Protein AF-A0A3E1E0H9-F1 (afdb_monomer)

Nearest PDB structures (foldseek):
  6a1d-assembly1_A  TM=3.343E-01  e=8.887E+00  Santalum album
  1ks8-assembly1_A  TM=2.317E-01  e=5.411E+00  Nasutitermes takasagoensis
  9c1e-assembly1_B  TM=1.937E-01  e=5.661E+00  Neogale vison

Structure (mmCIF, N/CA/C/O backbone):
data_AF-A0A3E1E0H9-F1
#
_entry.id   AF-A0A3E1E0H9-F1
#
loop_
_atom_site.group_PDB
_atom_site.id
_atom_site.type_symbol
_atom_site.label_atom_id
_atom_site.label_alt_id
_atom_site.label_comp_id
_atom_site.label_asym_id
_atom_site.label_entity_id
_atom_site.label_seq_id
_atom_site.pdbx_PDB_ins_code
_atom_site.Cartn_x
_atom_site.Cartn_y
_atom_site.Cartn_z
_atom_site.occupancy
_atom_site.B_iso_or_equiv
_atom_site.auth_seq_id
_atom_site.auth_comp_id
_atom_site.auth_asym_id
_atom_site.auth_atom_id
_atom_site.pdbx_PDB_model_num
ATOM 1 N N . MET A 1 1 ? 57.295 16.432 4.629 1.00 36.16 1 MET A N 1
ATOM 2 C CA . MET A 1 1 ? 55.915 16.163 5.081 1.00 36.16 1 MET A CA 1
ATOM 3 C C . MET A 1 1 ? 55.070 15.992 3.825 1.00 36.16 1 MET A C 1
ATOM 5 O O . MET A 1 1 ? 54.667 16.978 3.228 1.00 36.16 1 MET A O 1
ATOM 9 N N . VAL A 1 2 ? 54.986 14.758 3.324 1.00 26.17 2 VAL A N 1
ATOM 10 C CA . VAL A 1 2 ? 54.358 14.412 2.038 1.00 26.17 2 VAL A CA 1
ATOM 11 C C . VAL A 1 2 ? 52.981 13.837 2.344 1.00 26.17 2 VAL A C 1
ATOM 13 O O . VAL A 1 2 ? 52.871 12.867 3.089 1.00 26.17 2 VAL A O 1
ATOM 16 N N . LEU A 1 3 ? 51.945 14.485 1.817 1.00 25.92 3 LEU A N 1
ATOM 17 C CA . LEU A 1 3 ? 50.552 14.079 1.941 1.00 25.92 3 LEU A CA 1
ATOM 18 C C . LEU A 1 3 ? 50.299 12.925 0.958 1.00 25.92 3 LEU A C 1
ATOM 20 O O . LEU A 1 3 ? 50.320 13.125 -0.254 1.00 25.92 3 LEU A O 1
ATOM 24 N N . VAL A 1 4 ? 50.113 11.712 1.476 1.00 28.28 4 VAL A N 1
ATOM 25 C CA . VAL A 1 4 ? 49.757 10.534 0.676 1.00 28.28 4 VAL A CA 1
ATOM 26 C C . VAL A 1 4 ? 48.249 10.561 0.433 1.00 28.28 4 VAL A C 1
ATOM 28 O O . VAL A 1 4 ? 47.461 10.342 1.350 1.00 28.28 4 VAL A O 1
ATOM 31 N N . LEU A 1 5 ? 47.852 10.840 -0.811 1.00 30.28 5 LEU A N 1
ATOM 32 C CA . LEU A 1 5 ? 46.510 10.559 -1.318 1.00 30.28 5 LEU A CA 1
ATOM 33 C C . LEU A 1 5 ? 46.328 9.033 -1.366 1.00 30.28 5 LEU A C 1
ATOM 35 O O . LEU A 1 5 ? 46.915 8.366 -2.217 1.00 30.28 5 LEU A O 1
ATOM 39 N N . MET A 1 6 ? 45.504 8.474 -0.480 1.00 27.81 6 MET A N 1
ATOM 40 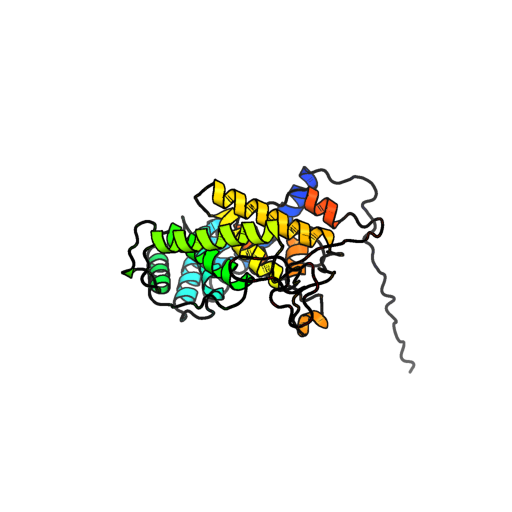C CA . MET A 1 6 ? 44.937 7.145 -0.702 1.00 27.81 6 MET A CA 1
ATOM 41 C C . MET A 1 6 ? 43.772 7.277 -1.684 1.00 27.81 6 MET A C 1
ATOM 43 O O . MET A 1 6 ? 42.652 7.608 -1.307 1.00 27.81 6 MET A O 1
ATOM 47 N N . LEU A 1 7 ? 44.063 7.032 -2.960 1.00 28.41 7 LEU A N 1
ATOM 48 C CA . LEU A 1 7 ? 43.061 6.666 -3.954 1.00 28.41 7 LEU A CA 1
ATOM 49 C C . LEU A 1 7 ? 42.486 5.305 -3.545 1.00 28.41 7 LEU A C 1
ATOM 51 O O . LEU A 1 7 ? 43.138 4.277 -3.725 1.00 28.41 7 LEU A O 1
ATOM 55 N N . SER A 1 8 ? 41.283 5.291 -2.973 1.00 28.58 8 SER A N 1
ATOM 56 C CA . SER A 1 8 ? 40.492 4.070 -2.876 1.00 28.58 8 SER A CA 1
ATOM 57 C C . SER A 1 8 ? 40.047 3.700 -4.288 1.00 28.58 8 SER A C 1
ATOM 59 O O . SER A 1 8 ? 39.151 4.305 -4.874 1.00 28.58 8 SER A O 1
ATOM 61 N N . THR A 1 9 ? 40.719 2.717 -4.875 1.00 30.81 9 THR A N 1
ATOM 62 C CA . THR A 1 9 ? 40.227 2.019 -6.056 1.00 30.81 9 THR A CA 1
ATOM 63 C C . THR A 1 9 ? 38.889 1.388 -5.690 1.00 30.81 9 THR A C 1
ATOM 65 O O . THR A 1 9 ? 38.822 0.400 -4.962 1.00 30.81 9 THR A O 1
ATOM 68 N N . GLY A 1 10 ? 37.806 2.014 -6.149 1.00 29.48 10 GLY A N 1
ATOM 69 C CA . GLY A 1 10 ? 36.462 1.464 -6.087 1.00 29.48 10 GLY A CA 1
ATOM 70 C C . GLY A 1 10 ? 36.421 0.169 -6.884 1.00 29.48 10 GLY A C 1
ATOM 71 O O . GLY A 1 10 ? 36.217 0.179 -8.095 1.00 29.48 10 GLY A O 1
ATOM 72 N N . ALA A 1 11 ? 36.653 -0.946 -6.202 1.00 28.75 11 ALA A N 1
ATOM 73 C CA . ALA A 1 11 ? 36.284 -2.251 -6.699 1.00 28.75 11 ALA A CA 1
ATOM 74 C C . ALA A 1 11 ? 34.755 -2.258 -6.830 1.00 28.75 11 ALA A C 1
ATOM 76 O O . ALA A 1 11 ? 34.040 -2.255 -5.826 1.00 28.75 11 ALA A O 1
ATOM 77 N N . LEU A 1 12 ? 34.257 -2.247 -8.071 1.00 32.78 12 LEU A N 1
ATOM 78 C CA . LEU A 1 12 ? 32.955 -2.824 -8.380 1.00 32.78 12 LEU A CA 1
ATOM 79 C C . LEU A 1 12 ? 33.012 -4.281 -7.914 1.00 32.78 12 LEU A C 1
ATOM 81 O O . LEU A 1 12 ? 33.460 -5.163 -8.644 1.00 32.78 12 LEU A O 1
ATOM 85 N N . PHE A 1 13 ? 32.588 -4.535 -6.682 1.00 32.12 13 PHE A N 1
ATOM 86 C CA . PHE A 1 13 ? 32.247 -5.878 -6.258 1.00 32.12 13 PHE A CA 1
ATOM 87 C C . PHE A 1 13 ? 30.941 -6.249 -6.957 1.00 32.12 13 PHE A C 1
ATOM 89 O O . PHE A 1 13 ? 29.854 -6.144 -6.393 1.00 32.12 13 PHE A O 1
ATOM 96 N N . ALA A 1 14 ? 31.056 -6.727 -8.196 1.00 31.91 14 ALA A N 1
ATOM 97 C CA . ALA A 1 14 ? 30.195 -7.817 -8.607 1.00 31.91 14 ALA A CA 1
ATOM 98 C C . ALA A 1 14 ? 30.336 -8.885 -7.514 1.00 31.91 14 ALA A C 1
ATOM 100 O O . ALA A 1 14 ? 31.441 -9.370 -7.265 1.00 31.91 14 ALA A O 1
ATOM 101 N N . ARG A 1 15 ? 29.253 -9.182 -6.789 1.00 36.44 15 ARG A N 1
ATOM 102 C CA . ARG A 1 15 ? 29.223 -10.335 -5.887 1.00 36.44 15 ARG A CA 1
ATOM 103 C C . ARG A 1 15 ? 29.511 -11.575 -6.732 1.00 36.44 15 ARG A C 1
ATOM 105 O O . ARG A 1 15 ? 28.636 -12.073 -7.437 1.00 36.44 15 ARG A O 1
ATOM 112 N N . GLU A 1 16 ? 30.752 -12.043 -6.698 1.00 36.56 16 GLU A N 1
ATOM 113 C CA . GLU A 1 16 ? 31.125 -13.341 -7.237 1.00 36.56 16 GLU A CA 1
ATOM 114 C C . GLU A 1 16 ? 30.479 -14.424 -6.373 1.00 36.56 16 GLU A C 1
ATOM 116 O O . GLU A 1 16 ? 30.786 -14.545 -5.188 1.00 36.56 16 GLU A O 1
ATOM 121 N N . GLY A 1 17 ? 29.588 -15.215 -6.976 1.00 38.19 17 GLY A N 1
ATOM 122 C CA . GLY A 1 17 ? 29.170 -16.494 -6.405 1.00 38.19 17 GLY A CA 1
ATOM 123 C C . GLY A 1 17 ? 27.693 -16.850 -6.528 1.00 38.19 17 GLY A C 1
ATOM 124 O O . GLY A 1 17 ? 27.074 -17.129 -5.516 1.00 38.19 17 GLY A O 1
ATOM 125 N N . GLU A 1 18 ? 27.138 -16.908 -7.741 1.00 38.50 18 GLU A N 1
ATOM 126 C CA . GLU A 1 18 ? 26.071 -17.873 -8.078 1.00 38.50 18 GLU A CA 1
ATOM 127 C C . GLU A 1 18 ? 26.030 -18.063 -9.611 1.00 38.50 18 GLU A C 1
ATOM 129 O O . GLU A 1 18 ? 25.079 -17.719 -10.307 1.00 38.50 18 GLU A O 1
ATOM 134 N N . LYS A 1 19 ? 27.121 -18.595 -10.184 1.00 38.16 19 LYS A N 1
ATOM 135 C CA . LYS A 1 19 ? 27.058 -19.185 -11.529 1.00 38.16 19 LYS A CA 1
ATOM 136 C C . LYS A 1 19 ? 26.339 -20.533 -11.420 1.00 38.16 19 LYS A C 1
ATOM 138 O O . LYS A 1 19 ? 26.913 -21.481 -10.897 1.00 38.16 19 LYS A O 1
ATOM 143 N N . GLY A 1 20 ? 25.137 -20.632 -11.987 1.00 44.50 20 GLY A N 1
ATOM 144 C CA . GLY A 1 20 ? 24.715 -21.874 -12.646 1.00 44.50 20 GLY A CA 1
ATOM 145 C C . GLY A 1 20 ? 23.688 -22.779 -11.962 1.00 44.50 20 GLY A C 1
ATOM 146 O O . GLY A 1 20 ? 23.564 -23.921 -12.391 1.00 44.50 20 GLY A O 1
ATOM 147 N N . VAL A 1 21 ? 22.903 -22.303 -10.994 1.00 46.91 21 VAL A N 1
ATOM 148 C CA . VAL A 1 21 ? 21.601 -22.928 -10.697 1.00 46.91 21 VAL A CA 1
ATOM 149 C C . VAL A 1 21 ? 20.551 -21.833 -10.775 1.00 46.91 21 VAL A C 1
ATOM 151 O O . VAL A 1 21 ? 20.524 -20.935 -9.938 1.00 46.91 21 VAL A O 1
ATOM 154 N N . ALA A 1 22 ? 19.720 -21.865 -11.819 1.00 77.81 22 ALA A N 1
ATOM 155 C CA . ALA A 1 22 ? 18.526 -21.032 -11.851 1.00 77.81 22 ALA A CA 1
ATOM 156 C C . ALA A 1 22 ? 17.710 -21.365 -10.597 1.00 77.81 22 ALA A C 1
ATOM 158 O O . ALA A 1 22 ? 17.362 -22.527 -10.386 1.00 77.81 22 ALA A O 1
ATOM 159 N N . LEU A 1 23 ? 17.473 -20.369 -9.742 1.00 86.00 23 LEU A N 1
ATOM 160 C CA . LEU A 1 23 ? 16.751 -20.568 -8.489 1.00 86.00 23 LEU A CA 1
ATOM 161 C C . LEU A 1 23 ? 15.410 -21.251 -8.766 1.00 86.00 23 LEU A C 1
ATOM 163 O O . LEU A 1 23 ? 14.681 -20.876 -9.698 1.00 86.00 23 LEU A O 1
ATOM 167 N N . SER A 1 24 ? 15.086 -22.248 -7.944 1.00 94.81 24 SER A N 1
ATOM 168 C CA . SER A 1 24 ? 13.762 -22.855 -7.982 1.00 94.81 24 SER A CA 1
ATOM 169 C C . SER A 1 24 ? 12.700 -21.818 -7.598 1.00 94.81 24 SER A C 1
ATOM 171 O O . SER A 1 24 ? 12.993 -20.832 -6.916 1.00 94.81 24 SER A O 1
ATOM 173 N N . ASP A 1 25 ? 11.447 -22.041 -8.003 1.00 96.25 25 ASP A N 1
ATOM 174 C CA . ASP A 1 25 ? 10.319 -21.205 -7.560 1.00 96.25 25 ASP A CA 1
ATOM 175 C C . ASP A 1 25 ? 10.242 -21.123 -6.030 1.00 96.25 25 ASP A C 1
ATOM 177 O O . ASP A 1 25 ? 9.983 -20.056 -5.473 1.00 96.25 25 ASP A O 1
ATOM 181 N N . ALA A 1 26 ? 10.542 -22.233 -5.349 1.00 96.19 26 ALA A N 1
ATOM 182 C CA . ALA A 1 26 ? 10.570 -22.303 -3.896 1.00 96.19 26 ALA A CA 1
ATOM 183 C C . ALA A 1 26 ? 11.699 -21.455 -3.286 1.00 96.19 26 ALA A C 1
ATOM 185 O O . ALA A 1 26 ? 11.482 -20.801 -2.267 1.00 96.19 26 ALA A O 1
ATOM 186 N N . ASP A 1 27 ? 12.888 -21.424 -3.899 1.00 96.31 27 ASP A N 1
ATOM 187 C CA . ASP A 1 27 ? 14.001 -20.599 -3.415 1.00 96.31 27 ASP A CA 1
ATOM 188 C C . ASP A 1 27 ? 13.723 -19.102 -3.593 1.00 96.31 27 ASP A C 1
ATOM 190 O O . ASP A 1 27 ? 14.024 -18.319 -2.691 1.00 96.31 27 ASP A O 1
ATOM 194 N N . ILE A 1 28 ? 13.122 -18.705 -4.721 1.00 96.31 28 ILE A N 1
ATOM 195 C CA . ILE A 1 28 ? 12.694 -17.319 -4.974 1.00 96.31 28 ILE A CA 1
ATOM 196 C C . ILE A 1 28 ? 11.648 -16.894 -3.939 1.00 96.31 28 ILE A C 1
ATOM 198 O O . ILE A 1 28 ? 11.821 -15.882 -3.255 1.00 96.31 28 ILE A O 1
ATOM 202 N N . ALA A 1 29 ? 10.608 -17.712 -3.752 1.00 96.38 29 ALA A N 1
ATOM 203 C CA . ALA A 1 29 ? 9.565 -17.447 -2.767 1.00 96.38 29 ALA A CA 1
ATOM 204 C C . ALA A 1 29 ? 10.131 -17.356 -1.339 1.00 96.38 29 ALA A C 1
ATOM 206 O O . ALA A 1 29 ? 9.783 -16.437 -0.598 1.00 96.38 29 ALA A O 1
ATOM 207 N N . ARG A 1 30 ? 11.059 -18.251 -0.962 1.00 97.50 30 ARG A N 1
ATOM 208 C CA . ARG A 1 30 ? 11.725 -18.213 0.350 1.00 97.50 30 ARG A CA 1
ATOM 209 C C . ARG A 1 30 ? 12.499 -16.911 0.556 1.00 97.50 30 ARG A C 1
ATOM 211 O O . ARG A 1 30 ? 12.348 -16.284 1.599 1.00 97.50 30 ARG A O 1
ATOM 218 N N . ARG A 1 31 ? 13.295 -16.480 -0.429 1.00 97.00 31 ARG A N 1
ATOM 219 C CA . ARG A 1 31 ? 14.082 -15.234 -0.348 1.00 97.00 31 ARG A CA 1
ATOM 220 C C . ARG A 1 31 ? 13.184 -14.000 -0.190 1.00 97.00 31 ARG A C 1
ATOM 222 O O . ARG A 1 31 ? 13.527 -13.095 0.570 1.00 97.00 31 ARG A O 1
ATOM 229 N N . PHE A 1 32 ? 12.047 -13.950 -0.889 1.00 98.25 32 PHE A N 1
ATOM 230 C CA . PHE A 1 32 ? 11.046 -12.896 -0.687 1.00 98.25 32 PHE A CA 1
ATOM 231 C C . PHE A 1 32 ? 10.470 -12.935 0.733 1.00 98.25 32 PHE A C 1
ATOM 233 O O . PHE A 1 32 ? 10.449 -11.911 1.418 1.00 98.25 32 PHE A O 1
ATOM 240 N N . GLU A 1 33 ? 10.062 -14.114 1.201 1.00 98.31 33 GLU A N 1
ATOM 241 C CA . GLU A 1 33 ? 9.459 -14.272 2.523 1.00 98.31 33 GLU A CA 1
ATOM 242 C C . GLU A 1 33 ? 10.431 -13.895 3.653 1.00 98.31 33 GLU A C 1
ATOM 244 O O . GLU A 1 33 ? 10.035 -13.232 4.607 1.00 98.31 33 GLU A O 1
ATOM 249 N N . GLU A 1 34 ? 11.722 -14.209 3.527 1.00 98.38 34 GLU A N 1
ATOM 250 C CA . GLU A 1 34 ? 12.763 -13.766 4.468 1.00 98.38 34 GLU A CA 1
ATOM 251 C C . GLU A 1 34 ? 12.823 -12.232 4.580 1.00 98.38 34 GLU A C 1
ATOM 253 O O . GLU A 1 34 ? 12.869 -11.680 5.686 1.00 98.38 34 GLU A O 1
ATOM 258 N N . ARG A 1 35 ? 12.766 -11.518 3.447 1.00 98.38 35 ARG A N 1
ATOM 259 C CA . ARG A 1 35 ? 12.738 -10.045 3.427 1.00 98.38 35 ARG A CA 1
ATOM 260 C C . ARG A 1 35 ? 11.443 -9.503 4.017 1.00 98.38 35 ARG A C 1
ATOM 262 O O . ARG A 1 35 ? 11.488 -8.598 4.850 1.00 98.38 35 ARG A O 1
ATOM 269 N N . ARG A 1 36 ? 10.301 -10.088 3.650 1.00 98.38 36 ARG A N 1
ATOM 270 C CA . ARG A 1 36 ? 8.990 -9.745 4.210 1.00 98.38 36 ARG A CA 1
ATOM 271 C C . ARG A 1 36 ? 8.971 -9.906 5.733 1.00 98.38 36 ARG A C 1
ATOM 273 O O . ARG A 1 36 ? 8.554 -8.989 6.438 1.00 98.38 36 ARG A O 1
ATOM 280 N N . GLN A 1 37 ? 9.475 -11.021 6.259 1.00 98.12 37 GLN A N 1
ATOM 281 C CA . GLN A 1 37 ? 9.573 -11.242 7.703 1.00 98.12 37 GLN A CA 1
ATOM 282 C C . GLN A 1 37 ? 10.518 -10.243 8.373 1.00 98.12 37 GLN A C 1
ATOM 284 O O . GLN A 1 37 ? 10.187 -9.718 9.436 1.00 98.12 37 GLN A O 1
ATOM 289 N N . SER A 1 38 ? 11.647 -9.906 7.740 1.00 98.12 38 SER A N 1
ATOM 290 C CA . SER A 1 38 ? 12.553 -8.862 8.235 1.00 98.12 38 SER A CA 1
ATOM 291 C C . SER A 1 38 ? 11.863 -7.497 8.365 1.00 98.12 38 SER A C 1
ATOM 293 O O . SER A 1 38 ? 12.086 -6.789 9.349 1.00 98.12 38 SER A O 1
ATOM 295 N N . VAL A 1 39 ? 10.983 -7.136 7.421 1.00 98.19 39 VAL A N 1
ATOM 296 C CA . VAL A 1 39 ? 10.168 -5.912 7.514 1.00 98.19 39 VAL A CA 1
ATOM 297 C C . VAL A 1 39 ? 9.274 -5.951 8.748 1.00 98.19 39 VAL A C 1
ATOM 299 O O . VAL A 1 39 ? 9.377 -5.059 9.588 1.00 98.19 39 VAL A O 1
ATOM 302 N N . LEU A 1 40 ? 8.460 -7.002 8.892 1.00 97.88 40 LEU A N 1
ATOM 303 C CA . LEU A 1 40 ? 7.490 -7.125 9.985 1.00 97.88 40 LEU A CA 1
ATOM 304 C C . LEU A 1 40 ? 8.157 -7.147 11.366 1.00 97.88 40 LEU A C 1
ATOM 306 O O . LEU A 1 40 ? 7.686 -6.480 12.286 1.00 97.88 40 LEU A O 1
ATOM 310 N N . VAL A 1 41 ? 9.266 -7.880 11.508 1.00 98.00 41 VAL A N 1
ATOM 311 C CA . VAL A 1 41 ? 10.019 -7.963 12.769 1.00 98.00 41 VAL A CA 1
ATOM 312 C C . VAL A 1 41 ? 10.579 -6.599 13.162 1.00 98.00 41 VAL A C 1
ATOM 314 O O . VAL A 1 41 ? 10.438 -6.198 14.315 1.00 98.00 41 VAL A O 1
ATOM 317 N N . SER A 1 42 ? 11.177 -5.853 12.227 1.00 97.12 42 SER A N 1
ATOM 318 C CA . SER A 1 42 ? 11.670 -4.510 12.556 1.00 97.12 42 SER A CA 1
ATOM 319 C C . SER A 1 42 ? 10.535 -3.547 12.877 1.00 97.12 42 SER A C 1
ATOM 321 O O . SER A 1 42 ? 10.668 -2.783 13.820 1.00 97.12 42 SER A O 1
ATOM 323 N N . SER A 1 43 ? 9.407 -3.611 12.164 1.00 97.31 43 SER A N 1
ATOM 324 C CA . SER A 1 43 ? 8.240 -2.777 12.471 1.00 97.31 43 SER A CA 1
ATOM 325 C C . SER A 1 43 ? 7.723 -3.017 13.889 1.00 97.31 43 SER A C 1
ATOM 327 O O . SER A 1 43 ? 7.460 -2.071 14.620 1.00 97.31 43 SER A O 1
ATOM 329 N N . ILE A 1 44 ? 7.668 -4.271 14.344 1.00 97.81 44 ILE A N 1
ATOM 330 C CA . ILE A 1 44 ? 7.331 -4.572 15.744 1.00 97.81 44 ILE A CA 1
ATOM 331 C C . ILE A 1 44 ? 8.400 -4.047 16.709 1.00 97.81 44 ILE A C 1
ATOM 333 O O . ILE A 1 44 ? 8.078 -3.610 17.819 1.00 97.81 44 ILE A O 1
ATOM 337 N N . ALA A 1 45 ? 9.677 -4.099 16.326 1.00 96.88 45 ALA A N 1
ATOM 338 C CA . ALA A 1 45 ? 10.778 -3.629 17.160 1.00 96.88 45 ALA A CA 1
ATOM 339 C C . ALA A 1 45 ? 10.722 -2.113 17.425 1.00 96.88 45 ALA A C 1
ATOM 341 O O . ALA A 1 45 ? 11.067 -1.713 18.534 1.00 96.88 45 ALA A O 1
ATOM 342 N N . GLU A 1 46 ? 10.215 -1.30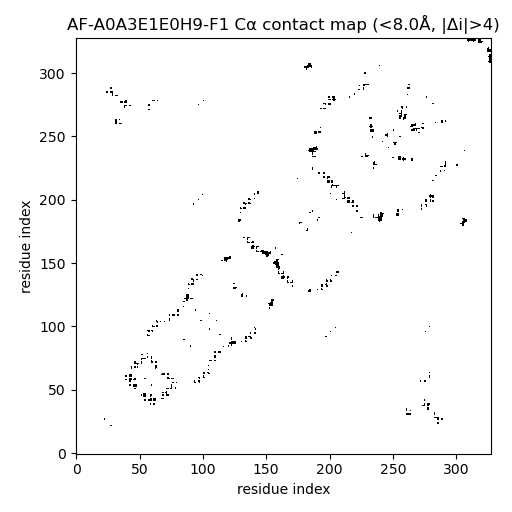9 16.482 1.00 96.19 46 GLU A N 1
ATOM 343 C CA . GLU A 1 46 ? 10.072 0.154 16.621 1.00 96.19 46 GLU A CA 1
ATOM 344 C C . GLU A 1 46 ? 9.109 0.586 17.743 1.00 96.19 46 GLU A C 1
ATOM 346 O O . GLU A 1 46 ? 9.201 1.710 18.245 1.00 96.19 46 GLU A O 1
ATOM 351 N N . LEU A 1 47 ? 8.178 -0.283 18.163 1.00 95.69 47 LEU A N 1
ATOM 352 C CA . LEU A 1 47 ? 7.310 0.010 19.305 1.00 95.69 47 LEU A CA 1
ATOM 353 C C . LEU A 1 47 ? 8.031 -0.222 20.632 1.00 95.69 47 LEU A C 1
ATOM 355 O O . LEU A 1 47 ? 8.464 -1.338 20.934 1.00 95.69 47 LEU A O 1
ATOM 359 N N . ASP A 1 48 ? 8.036 0.805 21.474 1.00 93.69 48 ASP A N 1
ATOM 360 C CA . ASP A 1 48 ? 8.532 0.739 22.844 1.00 93.69 48 ASP A CA 1
ATOM 361 C C . ASP A 1 48 ? 7.357 0.631 23.839 1.00 93.69 48 ASP A C 1
ATOM 363 O O . ASP A 1 48 ? 6.568 1.572 23.957 1.00 93.69 48 ASP A O 1
ATOM 367 N N . PRO A 1 49 ? 7.216 -0.485 24.583 1.00 93.50 49 PRO A N 1
ATOM 368 C CA . PRO A 1 49 ? 6.206 -0.611 25.633 1.00 93.50 49 PRO A CA 1
ATOM 369 C C . PRO A 1 49 ? 6.309 0.434 26.752 1.00 93.50 49 PRO A C 1
ATOM 371 O O . PRO A 1 49 ? 5.308 0.702 27.413 1.00 93.50 49 PRO A O 1
ATOM 374 N N . ALA A 1 50 ? 7.489 1.020 26.972 1.00 94.94 50 ALA A N 1
ATOM 375 C CA . ALA A 1 50 ? 7.708 2.057 27.976 1.00 94.94 50 ALA A CA 1
ATOM 376 C C . ALA A 1 50 ? 7.441 3.481 27.448 1.00 94.94 50 ALA A C 1
ATOM 378 O O . ALA A 1 50 ? 7.209 4.389 28.248 1.00 94.94 50 ALA A O 1
ATOM 379 N N . ASP A 1 51 ? 7.437 3.686 26.126 1.00 94.31 51 ASP A N 1
ATOM 380 C CA . ASP A 1 51 ? 7.225 4.991 25.494 1.00 94.31 51 ASP A CA 1
ATOM 381 C C . ASP A 1 51 ? 6.176 4.918 24.363 1.00 94.31 51 ASP A C 1
ATOM 383 O O . ASP A 1 51 ? 6.509 4.697 23.193 1.00 94.31 51 ASP A O 1
ATOM 387 N N . PRO A 1 52 ? 4.893 5.216 24.658 1.00 91.88 52 PRO A N 1
ATOM 388 C CA . PRO A 1 52 ? 3.812 5.193 23.671 1.00 91.88 52 PRO A CA 1
ATOM 389 C C . PRO A 1 52 ? 3.887 6.341 22.645 1.00 91.88 52 PRO A C 1
ATOM 391 O O . PRO A 1 52 ? 2.912 6.601 21.937 1.00 91.88 52 PRO A O 1
ATOM 394 N N . THR A 1 53 ? 4.991 7.092 22.576 1.00 94.38 53 THR A N 1
ATOM 395 C CA . THR A 1 53 ? 5.264 8.053 21.495 1.00 94.38 53 THR A CA 1
ATOM 396 C C . THR A 1 53 ? 6.084 7.457 20.346 1.00 94.38 53 THR A C 1
ATOM 398 O O . THR A 1 53 ? 6.123 8.060 19.272 1.00 94.38 53 THR A O 1
ATOM 401 N N . LYS A 1 54 ? 6.686 6.274 20.536 1.00 95.81 54 LYS A N 1
ATOM 402 C CA . LYS A 1 54 ? 7.511 5.577 19.536 1.00 95.81 54 LYS A CA 1
ATOM 403 C C . LYS A 1 54 ? 6.685 4.729 18.565 1.00 95.81 54 LYS A C 1
ATOM 405 O O . LYS A 1 54 ? 5.606 4.248 18.907 1.00 95.81 54 LYS A O 1
ATOM 410 N N . GLY A 1 55 ? 7.200 4.565 17.346 1.00 95.44 55 GLY A N 1
ATOM 411 C CA . GLY A 1 55 ? 6.545 3.848 16.247 1.00 95.44 55 GLY A CA 1
ATOM 412 C C . GLY A 1 55 ? 5.570 4.702 15.425 1.00 95.44 55 GLY A C 1
ATOM 413 O O . GLY A 1 55 ? 4.981 5.679 15.903 1.00 95.44 55 GLY A O 1
ATOM 414 N N . GLY A 1 56 ? 5.406 4.341 14.158 1.00 96.19 56 GLY A N 1
ATOM 415 C CA . GLY A 1 56 ? 4.441 4.912 13.223 1.00 96.19 56 GLY A CA 1
ATOM 416 C C . GLY A 1 56 ? 3.165 4.077 13.081 1.00 96.19 56 GLY A C 1
ATOM 417 O O . GLY A 1 56 ? 2.941 3.097 13.791 1.00 96.19 56 GLY A O 1
ATOM 418 N N . HIS A 1 57 ? 2.320 4.462 12.121 1.00 97.38 57 HIS A N 1
ATOM 419 C CA . HIS A 1 57 ? 1.068 3.761 11.808 1.00 97.38 57 HIS A CA 1
ATOM 420 C C . HIS A 1 57 ? 1.295 2.282 11.464 1.00 97.38 57 HIS A C 1
ATOM 422 O O . HIS A 1 57 ? 0.584 1.411 11.956 1.00 97.38 57 HIS A O 1
ATOM 428 N N . TYR A 1 58 ? 2.300 1.992 10.640 1.00 97.88 58 TYR A N 1
ATOM 429 C CA . TYR A 1 58 ? 2.550 0.640 10.137 1.00 97.88 58 TYR A CA 1
ATOM 430 C C . TYR A 1 58 ? 3.198 -0.277 11.173 1.00 97.88 58 TYR A C 1
ATOM 432 O O . TYR A 1 58 ? 2.966 -1.482 11.158 1.00 97.88 58 TYR A O 1
ATOM 440 N N . ASP A 1 59 ? 3.946 0.295 12.113 1.00 98.25 59 ASP A N 1
ATOM 441 C CA . ASP A 1 59 ? 4.538 -0.441 13.229 1.00 98.25 59 ASP A CA 1
ATOM 442 C C . ASP A 1 59 ? 3.442 -0.924 14.185 1.00 98.25 59 ASP A C 1
ATOM 444 O O . ASP A 1 59 ? 3.378 -2.101 14.544 1.00 98.25 59 ASP A O 1
ATOM 448 N N . VAL A 1 60 ? 2.493 -0.034 14.501 1.00 98.44 60 VAL A N 1
ATOM 449 C CA . VAL A 1 60 ? 1.277 -0.383 15.246 1.00 98.44 60 VAL A CA 1
ATOM 450 C C . VAL A 1 60 ? 0.473 -1.446 14.491 1.00 98.44 60 VAL A C 1
ATOM 452 O O . VAL A 1 60 ? 0.047 -2.425 15.101 1.00 98.44 60 VAL A O 1
ATOM 455 N N . ALA A 1 61 ? 0.288 -1.294 13.175 1.00 98.31 61 ALA A N 1
ATOM 456 C CA . ALA A 1 61 ? -0.426 -2.273 12.356 1.00 98.31 61 ALA A CA 1
ATOM 457 C C . ALA A 1 61 ? 0.231 -3.666 12.410 1.00 98.31 61 ALA A C 1
ATOM 459 O O . ALA A 1 61 ? -0.469 -4.659 12.606 1.00 98.31 61 ALA A O 1
ATOM 460 N N . ALA A 1 62 ? 1.564 -3.747 12.326 1.00 98.19 62 ALA A N 1
ATOM 461 C CA . ALA A 1 62 ? 2.306 -5.003 12.436 1.00 98.19 62 ALA A CA 1
ATOM 462 C C . ALA A 1 62 ? 2.129 -5.676 13.805 1.00 98.19 62 ALA A C 1
ATOM 464 O O . ALA A 1 62 ? 1.843 -6.874 13.869 1.00 98.19 62 ALA A O 1
ATOM 465 N N . CYS A 1 63 ? 2.229 -4.908 14.893 1.00 98.19 63 CYS A N 1
ATOM 466 C CA . CYS A 1 63 ? 1.965 -5.396 16.247 1.00 98.19 63 CYS A CA 1
ATOM 467 C C . CYS A 1 63 ? 0.541 -5.953 16.389 1.00 98.19 63 CYS A C 1
ATOM 469 O O . CYS A 1 63 ? 0.342 -7.062 16.889 1.00 98.19 63 CYS A O 1
ATOM 471 N N . LEU A 1 64 ? -0.454 -5.208 15.905 1.00 97.75 64 LEU A N 1
ATOM 472 C CA . LEU A 1 64 ? -1.860 -5.592 15.983 1.00 97.75 64 LEU A CA 1
ATOM 473 C C . LEU A 1 64 ? -2.190 -6.835 15.147 1.00 97.75 64 LEU A C 1
ATOM 475 O O . LEU A 1 64 ? -2.957 -7.672 15.627 1.00 97.75 64 LEU A O 1
ATOM 479 N N . GLN A 1 65 ? -1.606 -6.978 13.953 1.00 97.31 65 GLN A N 1
ATOM 480 C CA . GLN A 1 65 ? -1.820 -8.140 13.083 1.00 97.31 65 GLN A CA 1
ATOM 481 C C . GLN A 1 65 ? -1.163 -9.407 13.638 1.00 97.31 65 GLN A C 1
ATOM 483 O O . GLN A 1 65 ? -1.729 -10.492 13.532 1.00 97.31 65 GLN A O 1
ATOM 488 N N . ARG A 1 66 ? 0.026 -9.282 14.246 1.00 96.06 66 ARG A N 1
ATOM 489 C CA . ARG A 1 66 ? 0.773 -10.422 14.811 1.00 96.06 66 ARG A CA 1
ATOM 490 C C . ARG A 1 66 ? 0.390 -10.754 16.253 1.00 96.06 66 ARG A C 1
ATOM 492 O O . ARG A 1 66 ? 0.822 -11.775 16.777 1.00 96.06 66 ARG A O 1
ATOM 499 N N . GLY A 1 67 ? -0.425 -9.917 16.896 1.00 95.62 67 GLY A N 1
ATOM 500 C CA . GLY A 1 67 ? -0.781 -10.071 18.308 1.00 95.62 67 GLY A CA 1
ATOM 501 C C . GLY A 1 67 ? 0.392 -9.807 19.260 1.00 95.62 67 GLY A C 1
ATOM 502 O O . GLY A 1 67 ? 0.361 -10.236 20.410 1.00 95.62 67 GLY A O 1
ATOM 503 N N . GLU A 1 68 ? 1.420 -9.095 18.798 1.00 96.50 68 GLU A N 1
ATOM 504 C CA . GLU A 1 68 ? 2.639 -8.796 19.549 1.00 96.50 68 GLU A CA 1
ATOM 505 C C . GLU A 1 68 ? 2.580 -7.369 20.106 1.00 96.50 68 GLU A C 1
ATOM 507 O O . GLU A 1 68 ? 2.107 -6.455 19.436 1.00 96.50 68 GLU A O 1
ATOM 512 N N . LYS A 1 69 ? 3.056 -7.151 21.342 1.00 96.69 69 LYS A N 1
ATOM 513 C CA . LYS A 1 69 ? 3.052 -5.829 22.012 1.00 96.69 69 LYS A CA 1
ATOM 514 C C . LYS A 1 69 ? 1.684 -5.113 21.973 1.00 96.69 69 LYS A C 1
ATOM 516 O O . LYS A 1 69 ? 1.624 -3.889 21.880 1.00 96.69 69 LYS A O 1
ATOM 521 N N . ARG A 1 70 ? 0.576 -5.864 22.054 1.00 96.44 70 ARG A N 1
ATOM 522 C CA . ARG A 1 70 ? -0.789 -5.345 21.838 1.00 96.44 70 ARG A CA 1
ATOM 523 C C . ARG A 1 70 ? -1.117 -4.109 22.678 1.00 96.44 70 ARG A C 1
ATOM 525 O O . ARG A 1 70 ? -1.622 -3.134 22.135 1.00 96.44 70 ARG A O 1
ATOM 532 N N . GLU A 1 71 ? -0.836 -4.132 23.979 1.00 96.94 71 GLU A N 1
ATOM 533 C CA . GLU A 1 71 ? -1.135 -2.999 24.869 1.00 96.94 71 GLU A CA 1
ATOM 534 C C . GLU A 1 71 ? -0.365 -1.736 24.465 1.00 96.94 71 GLU A C 1
ATOM 536 O O . GLU A 1 71 ? -0.954 -0.662 24.345 1.00 96.94 71 GLU A O 1
ATOM 541 N N . ALA A 1 72 ? 0.928 -1.879 24.157 1.00 97.88 72 ALA A N 1
ATOM 542 C CA . ALA A 1 72 ? 1.757 -0.784 23.660 1.00 97.88 72 ALA A CA 1
ATOM 543 C C . ALA A 1 72 ? 1.242 -0.251 22.314 1.00 97.88 72 ALA A C 1
ATOM 545 O O . ALA A 1 72 ? 1.186 0.961 22.108 1.00 97.88 72 ALA A O 1
ATOM 546 N N . ALA A 1 73 ? 0.806 -1.142 21.418 1.00 98.19 73 ALA A N 1
ATOM 547 C CA . ALA A 1 73 ? 0.247 -0.773 20.123 1.00 98.19 73 ALA A CA 1
ATOM 548 C C . ALA A 1 73 ? -1.059 0.018 20.255 1.00 98.19 73 ALA A C 1
ATOM 550 O O . ALA A 1 73 ? -1.207 1.060 19.619 1.00 98.19 73 ALA A O 1
ATOM 551 N N . LEU A 1 74 ? -1.973 -0.415 21.126 1.00 98.12 74 LEU A N 1
ATOM 552 C CA . LEU A 1 74 ? -3.219 0.306 21.402 1.00 98.12 74 LEU A CA 1
ATOM 553 C C . LEU A 1 74 ? -2.959 1.664 22.071 1.00 98.12 74 LEU A C 1
ATOM 555 O O . LEU A 1 74 ? -3.590 2.657 21.703 1.00 98.12 74 LEU A O 1
ATOM 559 N N . ALA A 1 75 ? -1.997 1.739 22.996 1.00 98.06 75 ALA A N 1
ATOM 560 C CA . ALA A 1 75 ? -1.596 2.994 23.631 1.00 98.06 75 ALA A CA 1
ATOM 561 C C . ALA A 1 75 ? -0.968 3.974 22.625 1.00 98.06 75 ALA A C 1
ATOM 563 O O . ALA A 1 75 ? -1.291 5.166 22.625 1.00 98.06 75 ALA A O 1
ATOM 564 N N . ARG A 1 76 ? -0.102 3.480 21.729 1.00 98.12 76 ARG A N 1
ATOM 565 C CA . ARG A 1 76 ? 0.488 4.283 20.654 1.00 98.12 76 ARG A CA 1
ATOM 566 C C . ARG A 1 76 ? -0.573 4.759 19.665 1.00 98.12 76 ARG A C 1
ATOM 568 O O . ARG A 1 76 ? -0.579 5.937 19.302 1.00 98.12 76 ARG A O 1
ATOM 575 N N . LEU A 1 77 ? -1.490 3.876 19.272 1.00 98.25 77 LEU A N 1
ATOM 576 C CA . LEU A 1 77 ? -2.603 4.211 18.389 1.00 98.25 77 LEU A CA 1
ATOM 577 C C . LEU A 1 77 ? -3.466 5.329 18.975 1.00 98.25 77 LEU A C 1
ATOM 579 O O . LEU A 1 77 ? -3.754 6.297 18.276 1.00 98.25 77 LEU A O 1
ATOM 583 N N . ALA A 1 78 ? -3.799 5.260 20.265 1.00 98.19 78 ALA A N 1
ATOM 584 C CA . ALA A 1 78 ? -4.571 6.306 20.928 1.00 98.19 78 ALA A CA 1
ATOM 585 C C . ALA A 1 78 ? -3.891 7.685 20.816 1.00 98.19 78 ALA A C 1
ATOM 587 O O . ALA A 1 78 ? -4.565 8.689 20.581 1.00 98.19 78 ALA A O 1
ATOM 588 N N . LYS A 1 79 ? -2.552 7.746 20.902 1.00 98.06 79 LYS A N 1
ATOM 589 C CA . LYS A 1 79 ? -1.802 8.995 20.684 1.00 98.06 79 LYS A CA 1
ATOM 590 C C . LYS A 1 79 ? -1.850 9.472 19.238 1.00 98.06 79 LYS A C 1
ATOM 592 O O . LYS A 1 79 ? -2.013 10.667 19.018 1.00 98.06 79 LYS A O 1
ATOM 597 N N . ILE A 1 80 ? -1.722 8.565 18.270 1.00 97.56 80 ILE A N 1
ATOM 598 C CA . ILE A 1 80 ? -1.855 8.888 16.841 1.00 97.56 80 ILE A CA 1
ATOM 599 C C . ILE A 1 80 ? -3.239 9.497 16.567 1.00 97.56 80 ILE A C 1
ATOM 601 O O . ILE A 1 80 ? -3.338 10.563 15.968 1.00 97.56 80 ILE A O 1
ATOM 605 N N . LEU A 1 81 ? -4.303 8.872 17.075 1.00 97.75 81 LEU A N 1
ATOM 606 C CA . LEU A 1 81 ? -5.688 9.299 16.853 1.00 97.75 81 LEU A CA 1
ATOM 607 C C . LEU A 1 81 ? -6.091 10.568 17.631 1.00 97.75 81 LEU A C 1
ATOM 609 O O . LEU A 1 81 ? -7.129 11.180 17.338 1.00 97.75 81 LEU A O 1
ATOM 613 N N . ALA A 1 82 ? -5.307 10.958 18.639 1.00 96.75 82 ALA A N 1
ATOM 614 C CA . ALA A 1 82 ? -5.484 12.210 19.370 1.00 96.75 82 ALA A CA 1
ATOM 615 C C . ALA A 1 82 ? -4.987 13.428 18.574 1.00 96.75 82 ALA A C 1
ATOM 617 O O . ALA A 1 82 ? -5.453 14.544 18.811 1.00 96.75 82 ALA A O 1
ATOM 618 N N . VAL A 1 83 ? -4.075 13.228 17.617 1.00 94.75 83 VAL A N 1
ATOM 619 C CA . VAL A 1 83 ? -3.626 14.288 16.708 1.00 94.75 83 VAL A CA 1
ATOM 620 C C . VAL A 1 83 ? -4.757 14.635 15.735 1.00 94.75 83 VAL A C 1
ATOM 622 O O . VAL A 1 83 ? -5.540 13.779 15.318 1.00 94.75 83 VAL A O 1
ATOM 625 N N . LYS A 1 84 ? -4.878 15.921 15.386 1.00 93.88 84 LYS A N 1
ATOM 626 C CA . LYS A 1 84 ? -5.823 16.378 14.363 1.00 93.88 84 LYS A CA 1
ATOM 627 C C . LYS A 1 84 ? -5.481 15.708 13.028 1.00 93.88 84 LYS A C 1
ATOM 629 O O . LYS A 1 84 ? -4.350 15.827 12.576 1.00 93.88 84 LYS A O 1
ATOM 634 N N . ALA A 1 85 ? -6.463 15.069 12.394 1.00 95.94 85 ALA A N 1
ATOM 635 C CA . ALA A 1 85 ? -6.283 14.495 11.065 1.00 95.94 85 ALA A CA 1
ATOM 636 C C . ALA A 1 85 ? -5.973 15.583 10.018 1.00 95.94 85 ALA A C 1
ATOM 638 O O . ALA A 1 85 ? -6.618 16.638 9.982 1.00 95.94 85 ALA A O 1
ATOM 639 N N . ASP A 1 86 ? -4.980 15.310 9.178 1.00 96.25 86 ASP A N 1
ATOM 640 C CA . ASP A 1 86 ? -4.502 16.143 8.077 1.00 96.25 86 ASP A CA 1
ATOM 641 C C . ASP A 1 86 ? -3.981 15.256 6.928 1.00 96.25 86 ASP A C 1
ATOM 643 O O . ASP A 1 86 ? -4.235 14.061 6.913 1.00 96.25 86 ASP A O 1
ATOM 647 N N . GLY A 1 87 ? -3.327 15.812 5.905 1.00 95.19 87 GLY A N 1
ATOM 648 C CA . GLY A 1 87 ? -2.678 14.986 4.872 1.00 95.19 87 GLY A CA 1
ATOM 649 C C . GLY A 1 87 ? -3.598 14.355 3.813 1.00 95.19 87 GLY A C 1
ATOM 650 O O . GLY A 1 87 ? -3.106 13.707 2.897 1.00 95.19 87 GLY A O 1
ATOM 651 N N . ASN A 1 88 ? -4.909 14.598 3.843 1.00 96.88 88 ASN A N 1
ATOM 652 C CA . ASN A 1 88 ? -5.874 14.168 2.823 1.00 96.88 88 ASN A CA 1
ATOM 653 C C . ASN A 1 88 ? -5.886 12.635 2.633 1.00 96.88 88 ASN A C 1
ATOM 655 O O . ASN A 1 88 ? -5.977 11.888 3.606 1.00 96.88 88 ASN A O 1
ATOM 659 N N . MET A 1 89 ? -5.790 12.141 1.395 1.00 96.31 89 MET A N 1
ATOM 660 C CA . MET A 1 89 ? -5.640 10.713 1.098 1.00 96.31 89 MET A CA 1
ATOM 661 C C . MET A 1 89 ? -4.411 10.080 1.776 1.00 96.31 89 MET A C 1
ATOM 663 O O . MET A 1 89 ? -4.452 8.889 2.079 1.00 96.31 89 MET A O 1
ATOM 667 N N . PHE A 1 90 ? -3.364 10.857 2.098 1.00 97.00 90 PHE A N 1
ATOM 668 C CA . PHE A 1 90 ? -2.187 10.363 2.827 1.00 97.00 90 PHE A CA 1
ATOM 669 C C . PHE A 1 90 ? -2.459 10.061 4.305 1.00 97.00 90 PHE A C 1
ATOM 671 O O . PHE A 1 90 ? -1.650 9.398 4.945 1.00 97.00 90 PHE A O 1
ATOM 678 N N . TRP A 1 91 ? -3.607 10.479 4.842 1.00 98.00 91 TRP A N 1
ATOM 679 C CA . TRP A 1 91 ? -4.123 9.987 6.121 1.00 98.00 91 TRP A CA 1
ATOM 680 C C . TRP A 1 91 ? -5.021 8.760 5.959 1.00 98.00 91 TRP A C 1
ATOM 682 O O . TRP A 1 91 ? -5.044 7.895 6.832 1.00 98.00 91 TRP A O 1
ATOM 692 N N . MET A 1 92 ? -5.717 8.628 4.828 1.00 98.56 92 MET A N 1
ATOM 693 C CA . MET A 1 92 ? -6.666 7.534 4.605 1.00 98.56 92 MET A CA 1
ATOM 694 C C . MET A 1 92 ? -5.982 6.165 4.541 1.00 98.56 92 MET A C 1
ATOM 696 O O . MET A 1 92 ? -6.424 5.238 5.221 1.00 98.56 92 MET A O 1
ATOM 700 N N . PHE A 1 93 ? -4.902 6.022 3.768 1.00 97.94 93 PHE A N 1
ATOM 701 C CA . PHE A 1 93 ? -4.287 4.706 3.565 1.00 97.94 93 PHE A CA 1
ATOM 702 C C . PHE A 1 93 ? -3.515 4.169 4.790 1.00 97.94 93 PHE A C 1
ATOM 704 O O . PHE A 1 93 ? -3.637 2.972 5.077 1.00 97.94 93 PHE A O 1
ATOM 711 N N . PRO A 1 94 ? -2.807 4.982 5.608 1.00 98.12 94 PRO A N 1
ATOM 712 C CA . PRO A 1 94 ? -2.286 4.493 6.883 1.00 98.12 94 PRO A CA 1
ATOM 713 C C . PRO A 1 94 ? -3.410 4.103 7.850 1.00 98.12 94 PRO A C 1
ATOM 715 O O . PRO A 1 94 ? -3.299 3.098 8.553 1.00 98.12 94 PRO A O 1
ATOM 718 N N . MET A 1 95 ? -4.513 4.863 7.872 1.00 98.19 95 MET A N 1
ATOM 719 C CA . MET A 1 95 ? -5.654 4.559 8.739 1.00 98.19 95 MET A CA 1
ATOM 720 C C . MET A 1 95 ? -6.354 3.270 8.361 1.00 98.19 95 MET A C 1
ATOM 722 O O . MET A 1 95 ? -6.632 2.453 9.238 1.00 98.19 95 MET A O 1
ATOM 726 N N . VAL A 1 96 ? -6.599 3.047 7.073 1.00 98.38 96 VAL A N 1
ATOM 727 C CA . VAL A 1 96 ? -7.224 1.802 6.641 1.00 98.38 96 VAL A CA 1
ATOM 728 C C . VAL A 1 96 ? -6.285 0.614 6.840 1.00 98.38 96 VAL A C 1
ATOM 730 O O . VAL A 1 96 ? -6.749 -0.443 7.248 1.00 98.38 96 VAL A O 1
ATOM 733 N N . THR A 1 97 ? -4.965 0.793 6.687 1.00 98.44 97 THR A N 1
ATOM 734 C CA . THR A 1 97 ? -3.982 -0.250 7.030 1.00 98.44 97 THR A CA 1
ATOM 735 C C . THR A 1 97 ? -4.136 -0.679 8.490 1.00 98.44 97 THR A C 1
ATOM 737 O O . THR A 1 97 ? -4.211 -1.870 8.775 1.00 98.44 97 THR A O 1
ATOM 740 N N . LEU A 1 98 ? -4.249 0.277 9.418 1.00 97.88 98 LEU A N 1
ATOM 741 C CA . LEU A 1 98 ? -4.475 0.005 10.841 1.00 97.88 98 LEU A CA 1
ATOM 742 C C . LEU A 1 98 ? -5.806 -0.696 11.113 1.00 97.88 98 LEU A C 1
ATOM 744 O O . LEU A 1 98 ? -5.847 -1.637 11.902 1.00 97.88 98 LEU A O 1
ATOM 748 N N . MET A 1 99 ? -6.882 -0.251 10.460 1.00 98.00 99 MET A N 1
ATOM 749 C CA . MET A 1 99 ? -8.201 -0.880 10.574 1.00 98.00 99 MET A CA 1
ATOM 750 C C . MET A 1 99 ? -8.162 -2.339 10.124 1.00 98.00 99 MET A C 1
ATOM 752 O O . MET A 1 99 ? -8.683 -3.205 10.816 1.00 98.00 99 MET A O 1
ATOM 756 N N . MET A 1 100 ? -7.529 -2.600 8.983 1.00 98.00 100 MET A N 1
ATOM 757 C CA . MET A 1 100 ? -7.490 -3.916 8.355 1.00 98.00 100 MET A CA 1
ATOM 758 C C . MET A 1 100 ? -6.539 -4.879 9.074 1.00 98.00 100 MET A C 1
ATOM 760 O O . MET A 1 100 ? -6.901 -6.016 9.368 1.00 98.00 100 MET A O 1
ATOM 764 N N . ALA A 1 101 ? -5.334 -4.422 9.414 1.00 96.75 101 ALA A N 1
ATOM 765 C CA . ALA A 1 101 ? -4.357 -5.202 10.170 1.00 96.75 101 ALA A CA 1
ATOM 766 C C . ALA A 1 101 ? -4.821 -5.471 11.612 1.00 96.75 101 ALA A C 1
ATOM 768 O O . ALA A 1 101 ? -4.513 -6.514 12.185 1.00 96.75 101 ALA A O 1
ATOM 769 N N . GLY A 1 102 ? -5.573 -4.534 12.195 1.00 96.00 102 GLY A N 1
ATOM 770 C CA . GLY A 1 102 ? -6.090 -4.606 13.556 1.00 96.00 102 GLY A CA 1
ATOM 771 C C . GLY A 1 102 ? -7.534 -5.091 13.677 1.00 96.00 102 GLY A C 1
ATOM 772 O O . GLY A 1 102 ? -8.114 -4.955 14.756 1.00 96.00 102 GLY A O 1
ATOM 773 N N . ASP A 1 103 ? -8.138 -5.648 12.623 1.00 92.88 103 ASP A N 1
ATOM 774 C CA . ASP A 1 103 ? -9.574 -5.964 12.603 1.00 92.88 103 ASP A CA 1
ATOM 775 C C . ASP A 1 103 ? -10.017 -6.848 13.782 1.00 92.88 103 ASP A C 1
ATOM 777 O O . ASP A 1 103 ? -11.081 -6.635 14.357 1.00 92.88 103 ASP A O 1
ATOM 781 N N . GLN A 1 104 ? -9.163 -7.760 14.251 1.00 91.06 104 GLN A N 1
ATOM 782 C CA . GLN A 1 104 ? -9.455 -8.623 15.405 1.00 91.06 104 GLN A CA 1
ATOM 783 C C . GLN A 1 104 ? -8.859 -8.126 16.736 1.00 91.06 104 GLN A C 1
ATOM 785 O O . GLN A 1 104 ? -9.152 -8.678 17.799 1.00 91.06 104 GLN A O 1
ATOM 790 N N . SER A 1 105 ? -8.024 -7.084 16.717 1.00 94.62 105 SER A N 1
ATOM 791 C CA . SER A 1 105 ? -7.214 -6.663 17.871 1.00 94.62 105 SER A CA 1
ATOM 792 C C . SER A 1 105 ? -7.431 -5.215 18.327 1.00 94.62 105 SER A C 1
ATOM 794 O O . SER A 1 105 ? -7.051 -4.880 19.453 1.00 94.62 105 SER A O 1
ATOM 796 N N . LEU A 1 106 ? -8.109 -4.377 17.538 1.00 96.00 106 LEU A N 1
ATOM 797 C CA . LEU A 1 106 ? -8.496 -3.023 17.944 1.00 96.00 106 LEU A CA 1
ATOM 798 C C . LEU A 1 106 ? -9.532 -3.042 19.074 1.00 96.00 106 LEU A C 1
ATOM 800 O O . LEU A 1 106 ? -10.537 -3.759 19.001 1.00 96.00 106 LEU A O 1
ATOM 804 N N . ASP A 1 107 ? -9.305 -2.214 20.091 1.00 96.94 107 ASP A N 1
ATOM 805 C CA . ASP A 1 107 ? -10.215 -2.002 21.214 1.00 96.94 107 ASP A CA 1
ATOM 806 C C . ASP A 1 107 ? -11.349 -1.014 20.877 1.00 96.94 107 ASP A C 1
ATOM 808 O O . ASP A 1 107 ? -11.327 -0.292 19.875 1.00 96.94 107 ASP A O 1
ATOM 812 N N . ALA A 1 108 ? -12.390 -1.001 21.712 1.00 97.56 108 ALA A N 1
ATOM 813 C CA . ALA A 1 108 ? -13.568 -0.169 21.481 1.00 97.56 108 ALA A CA 1
ATOM 814 C C . ALA A 1 108 ? -13.260 1.347 21.436 1.00 97.56 108 ALA A C 1
ATOM 816 O O . ALA A 1 108 ? -13.788 2.010 20.539 1.00 97.56 108 ALA A O 1
ATOM 817 N N . PRO A 1 109 ? -12.402 1.917 22.314 1.00 98.19 109 PRO A N 1
ATOM 818 C CA . PRO A 1 109 ? -12.068 3.340 22.260 1.00 98.19 109 PRO A CA 1
ATOM 819 C C . PRO A 1 109 ? -11.386 3.758 20.953 1.00 98.19 109 PRO A C 1
ATOM 821 O O . PRO A 1 109 ? -11.808 4.743 20.341 1.00 98.19 109 PRO A O 1
ATOM 824 N N . ASN A 1 110 ? -10.381 3.007 20.480 1.00 98.19 110 ASN A N 1
ATOM 825 C CA . ASN A 1 110 ? -9.712 3.350 19.225 1.00 98.19 110 ASN A CA 1
ATOM 826 C C . ASN A 1 110 ? -10.654 3.174 18.027 1.00 98.19 110 ASN A C 1
ATOM 828 O O . ASN A 1 110 ? -10.671 4.036 17.149 1.00 98.19 110 ASN A O 1
ATOM 832 N N . ARG A 1 111 ? -11.506 2.136 18.006 1.00 97.62 111 ARG A N 1
ATOM 833 C CA . ARG A 1 111 ? -12.533 1.977 16.954 1.00 97.62 111 ARG A CA 1
ATOM 834 C C . ARG A 1 111 ? -13.504 3.150 16.907 1.00 97.62 111 ARG A C 1
ATOM 836 O O . ARG A 1 111 ? -13.757 3.685 15.831 1.00 97.62 111 ARG A O 1
ATOM 843 N N . ALA A 1 112 ? -14.015 3.574 18.062 1.00 97.88 112 ALA A N 1
ATOM 844 C CA . ALA A 1 112 ? -14.926 4.710 18.148 1.00 97.88 112 ALA A CA 1
ATOM 845 C C . ALA A 1 112 ? -14.260 5.997 17.642 1.00 97.88 112 ALA A C 1
ATOM 847 O O . ALA A 1 112 ? -14.864 6.755 16.882 1.00 97.88 112 ALA A O 1
ATOM 848 N N . ARG A 1 113 ? -12.990 6.221 18.003 1.00 98.44 113 ARG A N 1
ATOM 849 C CA . ARG A 1 113 ? -12.239 7.387 17.538 1.00 98.44 113 ARG A CA 1
ATOM 850 C C . ARG A 1 113 ? -11.955 7.346 16.034 1.00 98.44 113 ARG A C 1
ATOM 852 O O . ARG A 1 113 ? -12.101 8.374 15.381 1.00 98.44 113 ARG A O 1
ATOM 859 N N . ILE A 1 114 ? -11.594 6.188 15.480 1.00 98.19 114 ILE A N 1
ATOM 860 C CA . ILE A 1 114 ? -11.413 6.002 14.032 1.00 98.19 114 ILE A CA 1
ATOM 861 C C . ILE A 1 114 ? -12.717 6.304 13.286 1.00 98.19 114 ILE A C 1
ATOM 863 O O . ILE A 1 114 ? -12.703 7.077 12.331 1.00 98.19 114 ILE A O 1
ATOM 867 N N . ALA A 1 115 ? -13.847 5.750 13.736 1.00 97.94 115 ALA A N 1
ATOM 868 C CA . ALA A 1 115 ? -15.153 6.006 13.128 1.00 97.94 115 ALA A CA 1
ATOM 869 C C . ALA A 1 115 ? -15.521 7.501 13.169 1.00 97.94 115 ALA A C 1
ATOM 871 O O . ALA A 1 115 ? -15.994 8.056 12.180 1.00 97.94 115 ALA A O 1
ATOM 872 N N . GLU A 1 116 ? -15.241 8.180 14.283 1.00 98.25 116 GLU A N 1
ATOM 873 C CA . GLU A 1 116 ? -15.460 9.622 14.403 1.00 98.25 116 GLU A CA 1
ATOM 874 C C . GLU A 1 116 ? -14.586 10.436 13.438 1.00 98.25 116 GLU A C 1
ATOM 876 O O . GLU A 1 116 ? -15.050 11.420 12.860 1.00 98.25 116 GLU A O 1
ATOM 881 N N . LEU A 1 117 ? -13.330 10.036 13.228 1.00 98.38 117 LEU A N 1
ATOM 882 C CA . LEU A 1 117 ? -12.448 10.701 12.267 1.00 98.38 117 LEU A CA 1
ATOM 883 C C . LEU A 1 117 ? -12.947 10.529 10.830 1.00 98.38 117 LEU A C 1
ATOM 885 O O . LEU A 1 117 ? -13.019 11.516 10.107 1.00 98.38 117 LEU A O 1
ATOM 889 N N . TRP A 1 118 ? -13.381 9.328 10.439 1.00 98.19 118 TRP A N 1
ATOM 890 C CA . TRP A 1 118 ? -14.012 9.093 9.131 1.00 98.19 118 TRP A CA 1
ATOM 891 C C . TRP A 1 118 ? -15.310 9.882 8.923 1.00 98.19 118 TRP A C 1
ATOM 893 O O . TRP A 1 118 ? -15.694 10.161 7.789 1.00 98.19 118 TRP A O 1
ATOM 903 N N . ARG A 1 119 ? -15.979 10.284 10.004 1.00 98.06 119 ARG A N 1
ATOM 904 C CA . ARG A 1 119 ? -17.166 11.140 9.949 1.00 98.06 119 ARG A CA 1
ATOM 905 C C . ARG A 1 119 ? -16.831 12.630 9.852 1.00 98.06 119 ARG A C 1
ATOM 907 O O . ARG A 1 119 ? -17.571 13.386 9.231 1.00 98.06 119 ARG A O 1
ATOM 914 N N . THR A 1 120 ? -15.767 13.076 10.516 1.00 97.44 120 THR A N 1
ATOM 915 C CA . THR A 1 120 ? -15.515 14.510 10.761 1.00 97.44 120 THR A CA 1
ATOM 916 C C . THR A 1 120 ? -14.361 15.098 9.969 1.00 97.44 120 THR A C 1
ATOM 918 O O . THR A 1 120 ? -14.338 16.308 9.747 1.00 97.44 120 THR A O 1
ATOM 921 N N . TYR A 1 121 ? -13.410 14.279 9.531 1.00 98.00 121 TYR A N 1
ATOM 922 C CA . TYR A 1 121 ? -12.303 14.718 8.697 1.00 98.00 121 TYR A CA 1
ATOM 923 C C . TYR A 1 121 ? -12.671 14.605 7.217 1.00 98.00 121 TYR A C 1
ATOM 925 O O . TYR A 1 121 ? -13.167 13.574 6.784 1.00 98.00 121 TYR A O 1
ATOM 933 N N . TRP A 1 122 ? -12.427 15.668 6.446 1.00 96.38 122 TRP A N 1
ATOM 934 C CA . TRP A 1 122 ? -12.801 15.775 5.032 1.00 96.38 122 TRP A CA 1
ATOM 935 C C . TRP A 1 122 ? -11.548 15.691 4.146 1.00 96.38 122 TRP A C 1
ATOM 937 O O . TRP A 1 122 ? -11.022 16.731 3.736 1.00 96.38 122 TRP A O 1
ATOM 947 N N . PRO A 1 123 ? -11.020 14.485 3.870 1.00 96.62 123 PRO A N 1
ATOM 948 C CA . PRO A 1 123 ? -9.837 14.335 3.038 1.00 96.62 123 PRO A CA 1
ATOM 949 C C . PRO A 1 123 ? -10.142 14.710 1.585 1.00 96.62 123 PRO A C 1
ATOM 951 O O . PRO A 1 123 ? -11.100 14.221 0.983 1.00 96.62 123 PRO A O 1
ATOM 954 N N . SER A 1 124 ? -9.286 15.538 0.985 1.00 95.94 124 SER A N 1
ATOM 955 C CA . SER A 1 124 ? -9.293 15.724 -0.465 1.00 95.94 124 SER A CA 1
ATOM 956 C C . SER A 1 124 ? -8.810 14.454 -1.166 1.00 95.94 124 SER A C 1
ATOM 958 O O . SER A 1 124 ? -7.836 13.827 -0.754 1.00 95.94 124 SER A O 1
ATOM 960 N N . ARG A 1 125 ? -9.443 14.100 -2.284 1.00 94.06 125 ARG A N 1
ATOM 961 C CA . ARG A 1 125 ? -8.946 13.042 -3.173 1.00 94.06 125 ARG A CA 1
ATOM 962 C C . ARG A 1 125 ? -7.675 13.450 -3.925 1.00 94.06 125 ARG A C 1
ATOM 964 O O . ARG A 1 125 ? -6.942 12.585 -4.379 1.00 94.06 125 ARG A O 1
ATOM 971 N N . GLY A 1 126 ? -7.392 14.747 -4.051 1.00 92.69 126 GLY A N 1
ATOM 972 C CA . GLY A 1 126 ? -6.332 15.250 -4.928 1.00 92.69 126 GLY A CA 1
ATOM 973 C C . GLY A 1 126 ? -6.712 15.192 -6.411 1.00 92.69 126 GLY A C 1
ATOM 974 O O . GLY A 1 126 ? -7.855 14.904 -6.779 1.00 92.69 126 GLY A O 1
ATOM 975 N N . ASP A 1 127 ? -5.751 15.499 -7.278 1.00 90.31 127 ASP A N 1
ATOM 976 C CA . ASP A 1 127 ? -5.963 15.684 -8.714 1.00 90.31 127 ASP A CA 1
ATOM 977 C C . ASP A 1 127 ? -5.133 14.742 -9.601 1.00 90.31 127 ASP A C 1
ATOM 979 O O . ASP A 1 127 ? -5.260 14.813 -10.820 1.00 90.31 127 ASP A O 1
ATOM 983 N N . THR A 1 128 ? -4.315 13.851 -9.043 1.00 92.06 128 THR A N 1
ATOM 984 C CA . THR A 1 128 ? -3.492 12.876 -9.782 1.00 92.06 128 THR A CA 1
ATOM 985 C C . THR A 1 128 ? -4.077 11.471 -9.755 1.00 92.06 128 THR A C 1
ATOM 987 O O . THR A 1 128 ? -4.867 11.128 -8.879 1.00 92.06 128 THR A O 1
ATOM 990 N N . GLU A 1 129 ? -3.705 10.656 -10.741 1.00 94.00 129 GLU A N 1
ATOM 991 C CA . GLU A 1 129 ? -4.219 9.291 -10.885 1.00 94.00 129 GLU A CA 1
ATOM 992 C C . GLU A 1 129 ? -3.805 8.420 -9.689 1.00 94.00 129 GLU A C 1
ATOM 994 O O . GLU A 1 129 ? -4.660 7.787 -9.070 1.00 94.00 129 GLU A O 1
ATOM 999 N N . ASN A 1 130 ? -2.537 8.493 -9.273 1.00 95.50 130 ASN A N 1
ATOM 1000 C CA . ASN A 1 130 ? -2.041 7.781 -8.095 1.00 95.50 130 ASN A CA 1
ATOM 1001 C C . ASN A 1 130 ? -2.788 8.162 -6.798 1.00 95.50 130 ASN A C 1
ATOM 1003 O O . ASN A 1 130 ? -3.166 7.294 -6.007 1.00 95.50 130 ASN A O 1
ATOM 1007 N N . HIS A 1 131 ? -3.113 9.448 -6.616 1.00 97.31 131 HIS A N 1
ATOM 1008 C CA . HIS A 1 131 ? -3.869 9.919 -5.457 1.00 97.31 131 HIS A CA 1
ATOM 1009 C C . HIS A 1 131 ? -5.295 9.360 -5.434 1.00 97.31 131 HIS A C 1
ATOM 1011 O O . HIS A 1 131 ? -5.822 9.033 -4.369 1.00 97.31 131 HIS A O 1
ATOM 1017 N N . TRP A 1 132 ? -5.936 9.249 -6.599 1.00 97.94 132 TRP A N 1
ATOM 1018 C CA . TRP A 1 132 ? -7.290 8.711 -6.687 1.00 97.94 132 TRP A CA 1
ATOM 1019 C C . TRP A 1 132 ? -7.301 7.213 -6.374 1.00 97.94 132 TRP A C 1
ATOM 1021 O O . TRP A 1 132 ? -8.204 6.762 -5.670 1.00 97.94 132 TRP A O 1
ATOM 1031 N N . VAL A 1 133 ? -6.285 6.459 -6.808 1.00 98.25 133 VAL A N 1
ATOM 1032 C CA . VAL A 1 133 ? -6.116 5.045 -6.430 1.00 98.25 133 VAL A CA 1
ATOM 1033 C C . VAL A 1 133 ? -5.964 4.901 -4.914 1.00 98.25 133 VAL A C 1
ATOM 1035 O O . VAL A 1 133 ? -6.692 4.109 -4.312 1.00 98.25 133 VAL A O 1
ATOM 1038 N N . LEU A 1 134 ? -5.110 5.702 -4.266 1.00 98.44 134 LEU A N 1
ATOM 1039 C CA . LEU A 1 134 ? -4.971 5.712 -2.801 1.00 98.44 134 LEU A CA 1
ATOM 1040 C C . LEU A 1 134 ? -6.287 6.041 -2.089 1.00 98.44 134 LEU A C 1
ATOM 1042 O O . LEU A 1 134 ? -6.688 5.358 -1.144 1.00 98.44 134 LEU A O 1
ATOM 1046 N N . TYR A 1 135 ? -6.972 7.086 -2.548 1.00 98.75 135 TYR A N 1
ATOM 1047 C CA . TYR A 1 135 ? -8.217 7.545 -1.949 1.00 98.75 135 TYR A CA 1
ATOM 1048 C C . TYR A 1 135 ? -9.317 6.490 -2.050 1.00 98.75 135 TYR A C 1
ATOM 1050 O O . TYR A 1 135 ? -9.922 6.133 -1.041 1.00 98.75 135 TYR A O 1
ATOM 1058 N N . TYR A 1 136 ? -9.575 5.972 -3.252 1.00 98.81 136 TYR A N 1
ATOM 1059 C CA . TYR A 1 136 ? -10.687 5.055 -3.470 1.00 98.81 136 TYR A CA 1
ATOM 1060 C C . TYR A 1 136 ? -10.405 3.655 -2.930 1.00 98.81 136 TYR A C 1
ATOM 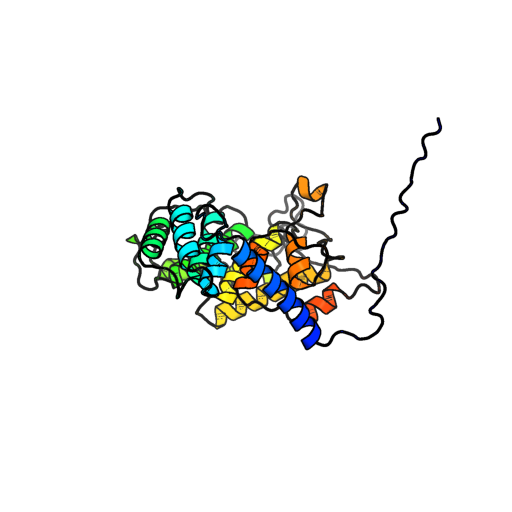1062 O O . TYR A 1 136 ? -11.318 3.045 -2.381 1.00 98.81 136 TYR A O 1
ATOM 1070 N N . SER A 1 137 ? -9.162 3.163 -2.976 1.00 98.88 137 SER A N 1
ATOM 1071 C CA . SER A 1 137 ? -8.812 1.905 -2.293 1.00 98.88 137 SER A CA 1
ATOM 1072 C C . SER A 1 137 ? -9.065 2.001 -0.786 1.00 98.88 137 SER A C 1
ATOM 1074 O O . SER A 1 137 ? -9.684 1.114 -0.195 1.00 98.88 137 SER A O 1
ATOM 1076 N N . SER A 1 138 ? -8.677 3.124 -0.176 1.00 98.81 138 SER A N 1
ATOM 1077 C CA . SER A 1 138 ? -8.879 3.356 1.252 1.00 98.81 138 SER A CA 1
ATOM 1078 C C . SER A 1 138 ? -10.348 3.561 1.616 1.00 98.81 138 SER A C 1
ATOM 1080 O O . SER A 1 138 ? -10.819 2.982 2.592 1.00 98.81 138 SER A O 1
ATOM 1082 N N . LEU A 1 139 ? -11.092 4.344 0.827 1.00 98.75 139 LEU A N 1
ATOM 1083 C CA . LEU A 1 139 ? -12.522 4.571 1.046 1.00 98.75 139 LEU A CA 1
ATOM 1084 C C . LEU A 1 139 ? -13.321 3.269 0.913 1.00 98.75 139 LEU A C 1
ATOM 1086 O O . LEU A 1 139 ? -14.185 3.007 1.747 1.00 98.75 139 LEU A O 1
ATOM 1090 N N . TYR A 1 140 ? -13.000 2.439 -0.087 1.00 98.88 140 TYR A N 1
ATOM 1091 C CA . TYR A 1 140 ? -13.627 1.133 -0.284 1.00 98.88 140 TYR A CA 1
ATOM 1092 C C . TYR A 1 140 ? -13.485 0.254 0.965 1.00 98.88 140 TYR A C 1
ATOM 1094 O O . TYR A 1 140 ? -14.480 -0.235 1.498 1.00 98.88 140 TYR A O 1
ATOM 1102 N N . LEU A 1 141 ? -12.259 0.084 1.467 1.00 98.88 141 LEU A N 1
ATOM 1103 C CA . LEU A 1 141 ? -11.978 -0.784 2.615 1.00 98.88 141 LEU A CA 1
ATOM 1104 C C . LEU A 1 141 ? -12.514 -0.216 3.938 1.00 98.88 141 LEU A C 1
ATOM 1106 O O . LEU A 1 141 ? -13.030 -0.963 4.775 1.00 98.88 141 LEU A O 1
ATOM 1110 N N . ALA A 1 142 ? -12.456 1.105 4.127 1.00 98.56 142 ALA A N 1
ATOM 1111 C CA . ALA A 1 142 ? -13.055 1.745 5.292 1.00 98.56 142 ALA A CA 1
ATOM 1112 C C . ALA A 1 142 ? -14.576 1.526 5.313 1.00 98.56 142 ALA A C 1
ATOM 1114 O O . ALA A 1 142 ? -15.123 1.105 6.333 1.00 98.56 142 ALA A O 1
ATOM 1115 N N . ALA A 1 143 ? -15.255 1.743 4.183 1.00 98.62 143 ALA A N 1
ATOM 1116 C CA . ALA A 1 143 ? -16.695 1.541 4.066 1.00 98.62 143 ALA A CA 1
ATOM 1117 C C . ALA A 1 143 ? -17.102 0.064 4.212 1.00 98.62 143 ALA A C 1
ATOM 1119 O O . ALA A 1 143 ? -18.091 -0.231 4.886 1.00 98.62 143 ALA A O 1
ATOM 1120 N N . GLN A 1 144 ? -16.284 -0.864 3.703 1.00 98.19 144 GLN A N 1
ATOM 1121 C CA . GLN A 1 144 ? -16.451 -2.310 3.897 1.00 98.19 144 GLN A CA 1
ATOM 1122 C C . GLN A 1 144 ? -16.449 -2.718 5.380 1.00 98.19 144 GLN A C 1
ATOM 1124 O O . GLN A 1 144 ? -17.117 -3.679 5.752 1.00 98.19 144 GLN A O 1
ATOM 1129 N N . THR A 1 145 ? -15.736 -1.985 6.242 1.00 97.00 145 THR A N 1
ATOM 1130 C CA . THR A 1 145 ? -15.690 -2.264 7.692 1.00 97.00 145 THR A CA 1
ATOM 1131 C C . THR A 1 145 ? -17.027 -1.965 8.380 1.00 97.00 145 THR A C 1
ATOM 1133 O O . THR A 1 145 ? -17.341 -2.546 9.417 1.00 97.00 145 THR A O 1
ATOM 1136 N N . TYR A 1 146 ? -17.844 -1.081 7.799 1.00 96.25 146 TYR A N 1
ATOM 1137 C CA . TYR A 1 146 ? -19.114 -0.633 8.368 1.00 96.25 146 TYR A CA 1
ATOM 1138 C C . TYR A 1 146 ? -20.260 -0.762 7.350 1.00 96.25 146 TYR A C 1
ATOM 1140 O O . TYR A 1 146 ? -20.864 0.250 6.993 1.00 96.25 146 TYR A O 1
ATOM 1148 N N . PRO A 1 147 ? -20.611 -1.971 6.875 1.00 95.94 147 PRO A N 1
ATOM 1149 C CA . PRO A 1 147 ? -21.465 -2.154 5.693 1.00 95.94 147 PRO A CA 1
ATOM 1150 C C . PRO A 1 147 ? -22.871 -1.543 5.826 1.00 95.94 147 PRO A C 1
ATOM 1152 O O . PRO A 1 147 ? -23.456 -1.127 4.831 1.00 95.94 147 PRO A O 1
ATOM 1155 N N . GLY A 1 148 ? -23.405 -1.447 7.048 1.00 97.50 148 GLY A N 1
ATOM 1156 C CA . GLY A 1 148 ? -24.720 -0.857 7.328 1.00 97.50 148 GLY A CA 1
ATOM 1157 C C . GLY A 1 148 ? -24.708 0.624 7.725 1.00 97.50 148 GLY A C 1
ATOM 1158 O O . GLY A 1 148 ? -25.750 1.139 8.122 1.00 97.50 148 GLY A O 1
ATOM 1159 N N . ALA A 1 149 ? -23.559 1.308 7.698 1.00 98.25 149 ALA A N 1
ATOM 1160 C CA . ALA A 1 149 ? -23.490 2.701 8.135 1.00 98.25 149 ALA A CA 1
ATOM 1161 C C . ALA A 1 149 ? -24.128 3.659 7.112 1.00 98.25 149 ALA A C 1
ATOM 1163 O O . ALA A 1 149 ? -23.824 3.623 5.916 1.00 98.25 149 ALA A O 1
ATOM 1164 N N . GLY A 1 150 ? -25.014 4.521 7.614 1.00 98.56 150 GLY A N 1
ATOM 1165 C CA . GLY A 1 150 ? -25.716 5.539 6.841 1.00 98.56 150 GLY A CA 1
ATOM 1166 C C . GLY A 1 150 ? -24.865 6.778 6.530 1.00 98.56 150 GLY A C 1
ATOM 1167 O O . GLY A 1 150 ? -23.712 6.879 6.966 1.00 98.56 150 GLY A O 1
ATOM 1168 N N . PRO A 1 151 ? -25.421 7.733 5.765 1.00 98.12 151 PRO A N 1
ATOM 1169 C CA . PRO A 1 151 ? -24.721 8.941 5.323 1.00 98.12 151 PRO A CA 1
ATOM 1170 C C . PRO A 1 151 ? -24.202 9.828 6.461 1.00 98.12 151 PRO A C 1
ATOM 1172 O O . PRO A 1 151 ? -23.195 10.511 6.307 1.00 98.12 151 PRO A O 1
ATOM 1175 N N . GLU A 1 152 ? -24.828 9.788 7.635 1.00 97.88 152 GLU A N 1
ATOM 1176 C CA . GLU A 1 152 ? -24.426 10.549 8.819 1.00 97.88 152 GLU A CA 1
ATOM 1177 C C . GLU A 1 152 ? -23.112 10.070 9.457 1.00 97.88 152 GLU A C 1
ATOM 1179 O O . GLU A 1 152 ? -22.586 10.728 10.359 1.00 97.88 152 GLU A O 1
ATOM 1184 N N . LYS A 1 153 ? -22.591 8.913 9.028 1.00 98.12 153 LYS A N 1
ATOM 1185 C CA . LYS A 1 153 ? -21.345 8.319 9.535 1.00 98.12 153 LYS A CA 1
ATOM 1186 C C . LYS A 1 153 ? -20.115 8.670 8.707 1.00 98.12 153 LYS A C 1
ATOM 1188 O O . LYS A 1 153 ? -19.011 8.352 9.137 1.00 98.12 153 LYS A O 1
ATOM 1193 N N . TRP A 1 154 ? -20.287 9.348 7.578 1.00 98.38 154 TRP A N 1
ATOM 1194 C CA . TRP A 1 154 ? -19.210 9.629 6.636 1.00 98.38 154 TRP A CA 1
ATOM 1195 C C . TRP A 1 154 ? -19.080 11.122 6.365 1.00 98.38 154 TRP A C 1
ATOM 1197 O O . TRP A 1 154 ? -20.070 11.843 6.254 1.00 98.38 154 TRP A O 1
ATOM 1207 N N . PHE A 1 155 ? -17.840 11.578 6.202 1.00 97.69 155 PHE A N 1
ATOM 1208 C CA . PHE A 1 155 ? -17.515 12.979 5.929 1.00 97.69 155 PHE A CA 1
ATOM 1209 C C . PHE A 1 155 ? -18.185 13.547 4.672 1.00 97.69 155 PHE A C 1
ATOM 1211 O O . PHE A 1 155 ? -18.378 14.750 4.569 1.00 97.69 155 PHE A O 1
ATOM 1218 N N . ASN A 1 156 ? -18.540 12.700 3.707 1.00 97.06 156 ASN A N 1
ATOM 1219 C CA . ASN A 1 156 ? -19.105 13.112 2.425 1.00 97.06 156 ASN A CA 1
ATOM 1220 C C . ASN A 1 156 ? -20.631 12.963 2.338 1.00 97.06 156 ASN A C 1
ATOM 1222 O O . ASN A 1 156 ? -21.192 13.178 1.264 1.00 97.06 156 ASN A O 1
ATOM 1226 N N . GLY A 1 157 ? -21.302 12.580 3.431 1.00 97.81 157 GLY A N 1
ATOM 1227 C CA . GLY A 1 157 ? -22.756 12.421 3.452 1.00 97.81 157 GLY A CA 1
ATOM 1228 C C . GLY A 1 157 ? -23.282 11.262 2.600 1.00 97.81 157 GLY A C 1
ATOM 1229 O O . GLY A 1 157 ? -24.457 1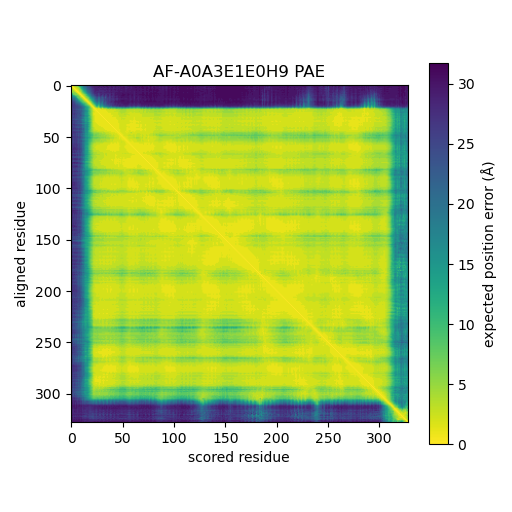1.275 2.246 1.00 97.81 157 GLY A O 1
ATOM 1230 N N . LYS A 1 158 ? -22.438 10.282 2.253 1.00 98.38 158 LYS A N 1
ATOM 1231 C CA . LYS A 1 158 ? -22.821 9.044 1.555 1.00 98.38 158 LYS A CA 1
ATOM 1232 C C . LYS A 1 158 ? -22.817 7.868 2.519 1.00 98.38 158 LYS A C 1
ATOM 1234 O O . LYS A 1 158 ? -21.984 7.815 3.416 1.00 98.38 158 LYS A O 1
ATOM 1239 N N . SER A 1 159 ? -23.724 6.917 2.341 1.00 98.75 159 SER A N 1
ATOM 1240 C CA . SER A 1 159 ? -23.701 5.644 3.069 1.00 98.75 159 SER A CA 1
ATOM 1241 C C . SER A 1 159 ? -22.464 4.809 2.719 1.00 98.75 159 SER A C 1
ATOM 1243 O O . SER A 1 159 ? -21.801 5.035 1.703 1.00 98.75 159 SER A O 1
ATOM 1245 N N . SER A 1 160 ? -22.164 3.788 3.525 1.00 98.75 160 SER A N 1
ATOM 1246 C CA . SER A 1 160 ? -21.086 2.843 3.206 1.00 98.75 160 SER A CA 1
ATOM 1247 C C . SER A 1 160 ? -21.297 2.158 1.858 1.00 98.75 160 SER A C 1
ATOM 1249 O O . SER A 1 160 ? -20.348 2.025 1.092 1.00 98.75 160 SER A O 1
ATOM 1251 N N . ALA A 1 161 ? -22.536 1.776 1.536 1.00 98.69 161 ALA A N 1
ATOM 1252 C CA . ALA A 1 161 ? -22.861 1.144 0.260 1.00 98.69 161 ALA A CA 1
ATOM 1253 C C . ALA A 1 161 ? -22.558 2.067 -0.933 1.00 98.69 161 ALA A C 1
ATOM 1255 O O . ALA A 1 161 ? -21.944 1.634 -1.906 1.00 98.69 161 ALA A O 1
ATOM 1256 N N . GLU A 1 162 ? -22.921 3.350 -0.843 1.00 98.81 162 GLU A N 1
ATOM 1257 C CA . GLU A 1 162 ? -22.628 4.344 -1.884 1.00 98.81 162 GLU A CA 1
ATOM 1258 C C . GLU A 1 162 ? -21.124 4.622 -2.011 1.00 98.81 162 GLU A C 1
ATOM 1260 O O . GLU A 1 162 ? -20.606 4.684 -3.126 1.00 98.81 162 GLU A O 1
ATOM 1265 N N . ASN A 1 163 ? -20.410 4.738 -0.886 1.00 98.75 163 ASN A N 1
ATOM 1266 C CA . ASN A 1 163 ? -18.956 4.921 -0.867 1.00 98.75 163 ASN A CA 1
ATOM 1267 C C . ASN A 1 163 ? -18.217 3.733 -1.495 1.00 98.75 163 ASN A C 1
ATOM 1269 O O . ASN A 1 163 ? -17.322 3.930 -2.318 1.00 98.75 163 ASN A O 1
ATOM 1273 N N . MET A 1 164 ? -18.610 2.503 -1.152 1.00 98.62 164 MET A N 1
ATOM 1274 C CA . MET A 1 164 ? -18.053 1.296 -1.764 1.00 98.62 164 MET A CA 1
ATOM 1275 C C . MET A 1 164 ? -18.354 1.233 -3.262 1.00 98.62 164 MET A C 1
ATOM 1277 O O . MET A 1 164 ? -17.458 0.907 -4.039 1.00 98.62 164 MET A O 1
ATOM 1281 N N . ALA A 1 165 ? -19.584 1.552 -3.676 1.00 98.69 165 ALA A N 1
ATOM 1282 C CA . ALA A 1 165 ? -19.987 1.515 -5.079 1.00 98.69 165 ALA A CA 1
ATOM 1283 C C . ALA A 1 165 ? -19.217 2.536 -5.931 1.00 98.69 165 ALA A C 1
ATOM 1285 O O . ALA A 1 165 ? -18.704 2.178 -6.991 1.00 98.69 165 ALA A O 1
ATOM 1286 N N . GLU A 1 166 ? -19.079 3.781 -5.463 1.00 98.56 166 GLU A N 1
ATOM 1287 C CA . GLU A 1 166 ? -18.290 4.803 -6.161 1.00 98.56 166 GLU A CA 1
ATOM 1288 C C . GLU A 1 166 ? -16.816 4.401 -6.250 1.00 98.56 166 GLU A C 1
ATOM 1290 O O . GLU A 1 166 ? -16.226 4.442 -7.332 1.00 98.56 166 GLU A O 1
ATOM 1295 N N . ALA A 1 167 ? -16.228 3.984 -5.125 1.00 98.75 167 ALA A N 1
ATOM 1296 C CA . ALA A 1 167 ? -14.830 3.590 -5.081 1.00 98.75 167 ALA A CA 1
ATOM 1297 C C . ALA A 1 167 ? -14.540 2.411 -6.012 1.00 98.75 167 ALA A C 1
ATOM 1299 O O . ALA A 1 167 ? -13.593 2.465 -6.797 1.00 98.75 167 ALA A O 1
ATOM 1300 N N . ARG A 1 168 ? -15.387 1.375 -5.979 1.00 98.69 168 ARG A N 1
ATOM 1301 C CA . ARG A 1 168 ? -15.283 0.220 -6.874 1.00 98.69 168 ARG A CA 1
ATOM 1302 C C . ARG A 1 168 ? -15.421 0.634 -8.333 1.00 98.69 168 ARG A C 1
ATOM 1304 O O . ARG A 1 168 ? -14.583 0.243 -9.134 1.00 98.69 168 ARG A O 1
ATOM 1311 N N . SER A 1 169 ? -16.426 1.445 -8.667 1.00 98.56 169 SER A N 1
ATOM 1312 C CA . SER A 1 169 ? -16.650 1.900 -10.041 1.00 98.56 169 SER A CA 1
ATOM 1313 C C . SER A 1 169 ? -15.437 2.643 -10.597 1.00 98.56 169 SER A C 1
ATOM 1315 O O . SER A 1 169 ? -15.013 2.355 -11.716 1.00 98.56 169 SER A O 1
ATOM 1317 N N . TYR A 1 170 ? -14.840 3.549 -9.815 1.00 98.50 170 TYR A N 1
ATOM 1318 C CA . TYR A 1 170 ? -13.617 4.224 -10.233 1.00 98.50 170 TYR A CA 1
ATOM 1319 C C . TYR A 1 170 ? -12.456 3.242 -10.416 1.00 98.50 170 TYR A C 1
ATOM 1321 O O . TYR A 1 170 ? -11.787 3.282 -11.444 1.00 98.50 170 TYR A O 1
ATOM 1329 N N . LEU A 1 171 ? -12.212 2.372 -9.433 1.00 98.75 171 LEU A N 1
ATOM 1330 C CA . LEU A 1 171 ? -11.077 1.450 -9.452 1.00 98.75 171 LEU A CA 1
ATOM 1331 C C . LEU A 1 171 ? -11.186 0.434 -10.592 1.00 98.75 171 LEU A C 1
ATOM 1333 O O . LEU A 1 171 ? -10.196 0.196 -11.268 1.00 98.75 171 LEU A O 1
ATOM 1337 N N . GLU A 1 172 ? -12.368 -0.128 -10.850 1.00 98.44 172 GLU A N 1
ATOM 1338 C CA . GLU A 1 172 ? -12.590 -1.051 -11.970 1.00 98.44 172 GLU A CA 1
ATOM 1339 C C . GLU A 1 172 ? -12.415 -0.350 -13.320 1.00 98.44 172 GLU A C 1
ATOM 1341 O O . GLU A 1 172 ? -11.758 -0.894 -14.206 1.00 98.44 172 GLU A O 1
ATOM 1346 N N . HIS A 1 173 ? -12.927 0.877 -13.464 1.00 97.50 173 HIS A N 1
ATOM 1347 C CA . HIS A 1 173 ? -12.693 1.672 -14.668 1.00 97.50 173 HIS A CA 1
ATOM 1348 C C . HIS A 1 173 ? -11.206 1.999 -14.852 1.00 97.50 173 HIS A C 1
ATOM 1350 O O . HIS A 1 173 ? -10.671 1.900 -15.953 1.00 97.50 173 HIS A O 1
ATOM 1356 N N . TRP A 1 174 ? -10.514 2.367 -13.775 1.00 96.88 174 TRP A N 1
ATOM 1357 C CA . TRP A 1 174 ? -9.081 2.620 -13.814 1.00 96.88 174 TRP A CA 1
ATOM 1358 C C . TRP A 1 174 ? -8.294 1.360 -14.200 1.00 96.88 174 TRP A C 1
ATOM 1360 O O . TRP A 1 174 ? -7.456 1.439 -15.091 1.00 96.88 174 TRP A O 1
ATOM 1370 N N . MET A 1 175 ? -8.621 0.194 -13.632 1.00 97.38 175 MET A N 1
ATOM 1371 C CA . MET A 1 175 ? -8.024 -1.094 -14.012 1.00 97.38 175 MET A CA 1
ATOM 1372 C C . MET A 1 175 ? -8.204 -1.385 -15.511 1.00 97.38 175 MET A C 1
ATOM 1374 O O . MET A 1 175 ? -7.266 -1.824 -16.179 1.00 97.38 175 MET A O 1
ATOM 1378 N N . GLU A 1 176 ? -9.390 -1.116 -16.061 1.00 96.12 176 GLU A N 1
ATOM 1379 C CA . GLU A 1 176 ? -9.673 -1.269 -17.493 1.00 96.12 176 GLU A CA 1
ATOM 1380 C C . GLU A 1 176 ? -8.832 -0.306 -18.340 1.00 96.12 176 GLU A C 1
ATOM 1382 O O . GLU A 1 176 ? -8.210 -0.717 -19.319 1.00 96.12 176 GLU A O 1
ATOM 1387 N N . VAL A 1 177 ? -8.751 0.967 -17.943 1.00 93.06 177 VAL A N 1
ATOM 1388 C CA . VAL A 1 177 ? -7.946 1.971 -18.650 1.00 93.06 177 VAL A CA 1
ATOM 1389 C C . VAL A 1 177 ? -6.462 1.616 -18.606 1.00 93.06 177 VAL A C 1
ATOM 1391 O O . VAL A 1 177 ? -5.800 1.674 -19.640 1.00 93.06 177 VAL A O 1
ATOM 1394 N N . THR A 1 178 ? -5.938 1.217 -17.446 1.00 93.44 178 THR A N 1
ATOM 1395 C CA . THR A 1 178 ? -4.537 0.818 -17.283 1.00 93.44 178 THR A CA 1
ATOM 1396 C C . THR A 1 178 ? -4.183 -0.370 -18.166 1.00 93.44 178 THR A C 1
ATOM 1398 O O . THR A 1 178 ? -3.155 -0.334 -18.832 1.00 93.44 178 THR A O 1
ATOM 1401 N N . THR A 1 179 ? -5.039 -1.388 -18.223 1.00 93.00 179 THR A N 1
ATOM 1402 C CA . THR A 1 179 ? -4.772 -2.603 -19.012 1.00 93.00 179 THR A CA 1
ATOM 1403 C C . THR A 1 179 ? -5.039 -2.433 -20.509 1.00 93.00 179 THR A C 1
ATOM 1405 O O . THR A 1 179 ? -4.461 -3.159 -21.311 1.00 93.00 179 THR A O 1
ATOM 1408 N N . SER A 1 180 ? -5.870 -1.463 -20.906 1.00 91.50 180 SER A N 1
ATOM 1409 C CA . SER A 1 180 ? -6.185 -1.196 -22.319 1.00 91.50 180 SER A CA 1
ATOM 1410 C C . SER A 1 180 ? -5.280 -0.143 -22.960 1.00 91.50 180 SER A C 1
ATOM 1412 O O . SER A 1 180 ? -5.000 -0.213 -24.154 1.00 91.50 180 SER A O 1
ATOM 1414 N N . PHE A 1 181 ? -4.855 0.862 -22.189 1.00 88.31 181 PHE A N 1
ATOM 1415 C CA . PHE A 1 181 ? -4.171 2.049 -22.712 1.00 88.31 181 PHE A CA 1
ATOM 1416 C C . PHE A 1 181 ? -2.911 2.443 -21.928 1.00 88.31 181 PHE A C 1
ATOM 1418 O O . PHE A 1 181 ? -2.171 3.307 -22.394 1.00 88.31 181 PHE A O 1
ATOM 1425 N N . GLY A 1 182 ? -2.661 1.854 -20.756 1.00 89.62 182 GLY A N 1
ATOM 1426 C CA . GLY A 1 182 ? -1.556 2.210 -19.864 1.00 89.62 182 GLY A CA 1
ATOM 1427 C C . GLY A 1 182 ? -1.921 3.241 -18.788 1.00 89.62 182 GLY A C 1
ATOM 1428 O O . GLY A 1 182 ? -2.943 3.936 -18.859 1.00 89.62 182 GLY A O 1
ATOM 1429 N N . GLN A 1 183 ? -1.067 3.347 -17.766 1.00 90.94 183 GLN A N 1
ATOM 1430 C CA . GLN A 1 183 ? -1.184 4.360 -16.708 1.00 90.94 183 GLN A CA 1
ATOM 1431 C C . GLN A 1 183 ? -0.858 5.749 -17.267 1.00 90.94 183 GLN A C 1
ATOM 1433 O O . GLN A 1 183 ? 0.045 5.905 -18.086 1.00 90.94 183 GLN A O 1
ATOM 1438 N N . GLY A 1 184 ? -1.599 6.770 -16.834 1.00 88.50 184 GLY A N 1
ATOM 1439 C CA . GLY A 1 184 ? -1.345 8.165 -17.196 1.00 88.50 184 GLY A CA 1
ATOM 1440 C C . GLY A 1 184 ? -0.100 8.754 -16.526 1.00 88.50 184 GLY A C 1
ATOM 1441 O O . GLY A 1 184 ? 0.468 9.722 -17.039 1.00 88.50 184 GLY A O 1
ATOM 1442 N N . GLU A 1 185 ? 0.312 8.180 -15.393 1.00 91.62 185 GLU A N 1
ATOM 1443 C CA . GLU A 1 185 ? 1.527 8.530 -14.647 1.00 91.62 185 GLU A CA 1
ATOM 1444 C C . GLU A 1 185 ? 2.541 7.373 -14.661 1.00 91.62 185 GLU A C 1
ATOM 1446 O O . GLU A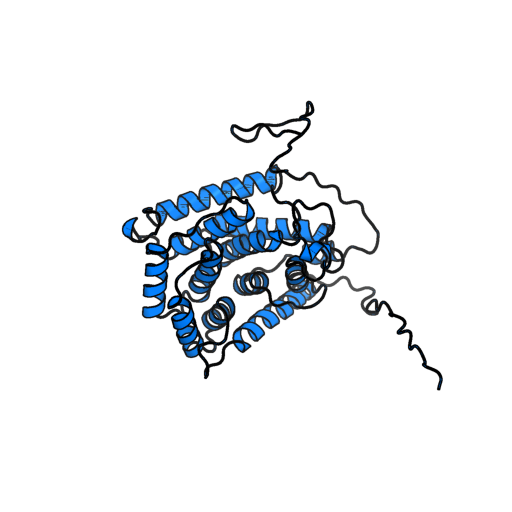 1 185 ? 2.944 6.867 -13.613 1.00 91.62 185 GLU A O 1
ATOM 1451 N N . TYR A 1 186 ? 2.881 6.930 -15.874 1.00 91.62 186 TYR A N 1
ATOM 1452 C CA . TYR A 1 186 ? 3.711 5.758 -16.151 1.00 91.62 186 TYR A CA 1
ATOM 1453 C C . TYR A 1 186 ? 5.136 5.839 -15.587 1.00 91.62 186 TYR A C 1
ATOM 1455 O O . TYR A 1 186 ? 5.744 6.915 -15.540 1.00 91.62 186 TYR A O 1
ATOM 1463 N N . ASP A 1 187 ? 5.640 4.673 -15.176 1.00 93.25 187 ASP A N 1
ATOM 1464 C CA . ASP A 1 187 ? 7.027 4.354 -14.801 1.00 93.25 187 ASP A CA 1
ATOM 1465 C C . ASP A 1 187 ? 7.696 5.295 -13.803 1.00 93.25 187 ASP A C 1
ATOM 1467 O O . ASP A 1 187 ? 8.914 5.326 -13.649 1.00 93.25 187 ASP A O 1
ATOM 1471 N N . SER A 1 188 ? 6.911 6.099 -13.085 1.00 94.56 188 SER A N 1
ATOM 1472 C CA . SER A 1 188 ? 7.479 7.032 -12.129 1.00 94.56 188 SER A CA 1
ATOM 1473 C C . SER A 1 188 ? 8.160 6.257 -10.995 1.00 94.56 188 SER A C 1
ATOM 1475 O O . SER A 1 188 ? 7.468 5.582 -10.224 1.00 94.56 188 SER A O 1
ATOM 1477 N N . PRO A 1 189 ? 9.479 6.437 -10.782 1.00 94.44 189 PRO A N 1
ATOM 1478 C CA . PRO A 1 189 ? 10.177 5.840 -9.642 1.00 94.44 189 PRO A CA 1
ATOM 1479 C C . PRO A 1 189 ? 9.655 6.357 -8.296 1.00 94.44 189 PRO A C 1
ATOM 1481 O O . PRO A 1 189 ? 9.924 5.776 -7.244 1.00 94.44 189 PRO A O 1
ATOM 1484 N N . ASN A 1 190 ? 8.930 7.478 -8.331 1.00 93.62 190 ASN A N 1
ATOM 1485 C CA . ASN A 1 190 ? 8.200 8.017 -7.203 1.00 93.62 190 ASN A CA 1
ATOM 1486 C C . ASN A 1 190 ? 6.789 7.433 -7.126 1.00 93.62 190 ASN A C 1
ATOM 1488 O O . ASN A 1 190 ? 6.482 6.863 -6.094 1.00 93.62 190 ASN A O 1
ATOM 1492 N N . TYR A 1 191 ? 5.983 7.515 -8.194 1.00 94.88 191 TYR A N 1
ATOM 1493 C CA . TYR A 1 191 ? 4.550 7.191 -8.111 1.00 94.88 191 TYR A CA 1
ATOM 1494 C C . TYR A 1 191 ? 4.182 5.707 -8.084 1.00 94.88 191 TYR A C 1
ATOM 1496 O O . TYR A 1 191 ? 3.042 5.362 -7.764 1.00 94.88 191 TYR A O 1
ATOM 1504 N N . ILE A 1 192 ? 5.120 4.811 -8.406 1.00 95.81 192 ILE A N 1
ATOM 1505 C CA . ILE A 1 192 ? 4.873 3.369 -8.308 1.00 95.81 192 ILE A CA 1
ATOM 1506 C C . ILE A 1 192 ? 4.442 2.953 -6.893 1.00 95.81 192 ILE A C 1
ATOM 1508 O O . ILE A 1 192 ? 3.635 2.034 -6.745 1.00 95.81 192 ILE A O 1
ATOM 1512 N N . GLU A 1 193 ? 4.928 3.630 -5.848 1.00 95.12 193 GLU A N 1
ATOM 1513 C CA . GLU A 1 193 ? 4.622 3.243 -4.473 1.00 95.12 193 GLU A CA 1
ATOM 1514 C C . GLU A 1 193 ? 3.169 3.547 -4.081 1.00 95.12 193 GLU A C 1
ATOM 1516 O O . GLU A 1 193 ? 2.539 2.760 -3.374 1.00 95.12 193 GLU A O 1
ATOM 1521 N N . GLU A 1 194 ? 2.592 4.634 -4.587 1.00 96.69 194 GLU A N 1
ATOM 1522 C CA . GLU A 1 194 ? 1.203 5.008 -4.346 1.00 96.69 194 GLU A CA 1
ATOM 1523 C C . GLU A 1 194 ? 0.240 4.032 -5.044 1.00 96.69 194 GLU A C 1
ATOM 1525 O O . GLU A 1 194 ? -0.749 3.597 -4.442 1.00 96.69 194 GLU A O 1
ATOM 1530 N N . TYR A 1 195 ? 0.557 3.605 -6.273 1.00 98.00 195 TYR A N 1
ATOM 1531 C CA . TYR A 1 195 ? -0.200 2.554 -6.964 1.00 98.00 195 TYR A CA 1
ATOM 1532 C C . TYR A 1 195 ? -0.094 1.210 -6.243 1.00 98.00 195 TYR A C 1
ATOM 1534 O O . TYR A 1 195 ? -1.116 0.574 -5.961 1.00 98.00 195 TYR A O 1
ATOM 1542 N N . ALA A 1 196 ? 1.131 0.802 -5.897 1.00 98.44 196 ALA A N 1
ATOM 1543 C CA . ALA A 1 196 ? 1.383 -0.434 -5.169 1.00 98.44 196 ALA A CA 1
ATOM 1544 C C . ALA A 1 196 ? 0.680 -0.439 -3.808 1.00 98.44 196 ALA A C 1
ATOM 1546 O O . ALA A 1 196 ? 0.106 -1.456 -3.431 1.00 98.44 196 ALA A O 1
ATOM 1547 N N . THR A 1 197 ? 0.643 0.692 -3.100 1.00 98.69 197 THR A N 1
ATOM 1548 C CA . THR A 1 197 ? -0.072 0.836 -1.825 1.00 98.69 197 THR A CA 1
ATOM 1549 C C . THR A 1 197 ? -1.561 0.544 -1.979 1.00 98.69 197 THR A C 1
ATOM 1551 O O . THR A 1 197 ? -2.097 -0.312 -1.272 1.00 98.69 197 THR A O 1
ATOM 1554 N N . GLY A 1 198 ? -2.244 1.226 -2.906 1.00 98.56 198 GLY A N 1
ATOM 1555 C CA . GLY A 1 198 ? -3.687 1.051 -3.085 1.00 98.56 198 GLY A CA 1
ATOM 1556 C C . GLY A 1 198 ? -4.060 -0.367 -3.525 1.00 98.56 198 GLY A C 1
ATOM 1557 O O . GLY A 1 198 ? -5.021 -0.950 -3.019 1.00 98.56 198 GLY A O 1
ATOM 1558 N N . LEU A 1 199 ? -3.266 -0.956 -4.420 1.00 98.81 199 LEU A N 1
ATOM 1559 C CA . LEU A 1 199 ? -3.466 -2.327 -4.887 1.00 98.81 199 LEU A CA 1
ATOM 1560 C C . LEU A 1 199 ? -3.133 -3.373 -3.818 1.00 98.81 199 LEU A C 1
ATOM 1562 O O . LEU A 1 199 ? -3.880 -4.338 -3.673 1.00 98.81 199 LEU A O 1
ATOM 1566 N N . ALA A 1 200 ? -2.075 -3.176 -3.026 1.00 98.81 200 ALA A N 1
ATOM 1567 C CA . ALA A 1 200 ? -1.720 -4.063 -1.919 1.00 98.81 200 ALA A CA 1
ATOM 1568 C C . ALA A 1 200 ? -2.818 -4.091 -0.854 1.00 98.81 200 ALA A C 1
ATOM 1570 O O . ALA A 1 200 ? -3.181 -5.163 -0.371 1.00 98.81 200 ALA A O 1
ATOM 1571 N N . LEU A 1 201 ? -3.390 -2.929 -0.530 1.00 98.81 201 LEU A N 1
ATOM 1572 C CA . LEU A 1 201 ? -4.523 -2.822 0.382 1.00 98.81 201 LEU A CA 1
ATOM 1573 C C . LEU A 1 201 ? -5.727 -3.639 -0.112 1.00 98.81 201 LEU A C 1
ATOM 1575 O O . LEU A 1 201 ? -6.276 -4.469 0.614 1.00 98.81 201 LEU A O 1
ATOM 1579 N N . LEU A 1 202 ? -6.128 -3.451 -1.368 1.00 98.88 202 LEU A N 1
ATOM 1580 C CA . LEU A 1 202 ? -7.253 -4.193 -1.940 1.00 98.88 202 LEU A CA 1
ATOM 1581 C C . LEU A 1 202 ? -6.954 -5.694 -2.033 1.00 98.88 202 LEU A C 1
ATOM 1583 O O . LEU A 1 202 ? -7.792 -6.504 -1.641 1.00 98.88 202 LEU A O 1
ATOM 1587 N N . SER A 1 203 ? -5.754 -6.063 -2.486 1.00 98.69 203 SER A N 1
ATOM 1588 C CA . SER A 1 203 ? -5.308 -7.454 -2.582 1.00 98.69 203 SER A CA 1
ATOM 1589 C C . SER A 1 203 ? -5.291 -8.159 -1.226 1.00 98.69 203 SER A C 1
ATOM 1591 O O . SER A 1 203 ? -5.554 -9.357 -1.183 1.00 98.69 203 SER A O 1
ATOM 1593 N N . GLY A 1 204 ? -4.956 -7.462 -0.138 1.00 98.19 204 GLY A N 1
ATOM 1594 C CA . GLY A 1 204 ? -4.890 -8.063 1.193 1.00 98.19 204 GLY A CA 1
ATOM 1595 C C . GLY A 1 204 ? -6.255 -8.209 1.861 1.00 98.19 204 GLY A C 1
ATOM 1596 O O . GLY A 1 204 ? -6.512 -9.209 2.530 1.00 98.19 204 GLY A O 1
ATOM 1597 N N . TRP A 1 205 ? -7.152 -7.234 1.667 1.00 98.62 205 TRP A N 1
ATOM 1598 C CA . TRP A 1 205 ? -8.303 -7.072 2.564 1.00 98.62 205 TRP A CA 1
ATOM 1599 C C . TRP A 1 205 ? -9.668 -6.846 1.901 1.00 98.62 205 TRP A C 1
ATOM 1601 O O . TRP A 1 205 ? -10.677 -6.795 2.609 1.00 98.62 205 TRP A O 1
ATOM 1611 N N . ALA A 1 206 ? -9.769 -6.751 0.571 1.00 98.62 206 ALA A N 1
ATOM 1612 C CA . ALA A 1 206 ? -11.086 -6.714 -0.067 1.00 98.62 206 ALA A CA 1
ATOM 1613 C C . ALA A 1 206 ? -11.835 -8.047 0.157 1.00 98.62 206 ALA A C 1
ATOM 1615 O O . ALA A 1 206 ? -11.293 -9.129 -0.069 1.00 98.62 206 ALA A O 1
ATOM 1616 N N . GLN A 1 207 ? -13.087 -7.976 0.619 1.00 98.19 207 GLN A N 1
ATOM 1617 C CA . GLN A 1 207 ? -13.920 -9.155 0.900 1.00 98.19 207 GLN A CA 1
ATOM 1618 C C . GLN A 1 207 ? -14.508 -9.775 -0.375 1.00 98.19 207 GLN A C 1
ATOM 1620 O O . GLN A 1 207 ? -14.683 -10.990 -0.443 1.00 98.19 207 GLN A O 1
ATOM 1625 N N . ASP A 1 208 ? -14.792 -8.959 -1.395 1.00 98.38 208 ASP A N 1
ATOM 1626 C CA . ASP A 1 208 ? -15.193 -9.447 -2.717 1.00 98.38 208 ASP A CA 1
ATOM 1627 C C . ASP A 1 208 ? -13.998 -10.146 -3.379 1.00 98.38 208 ASP A C 1
ATOM 1629 O O . ASP A 1 208 ? -13.006 -9.511 -3.744 1.00 98.38 208 ASP A O 1
ATOM 1633 N N . ALA A 1 209 ? -14.086 -11.470 -3.513 1.00 98.38 209 ALA A N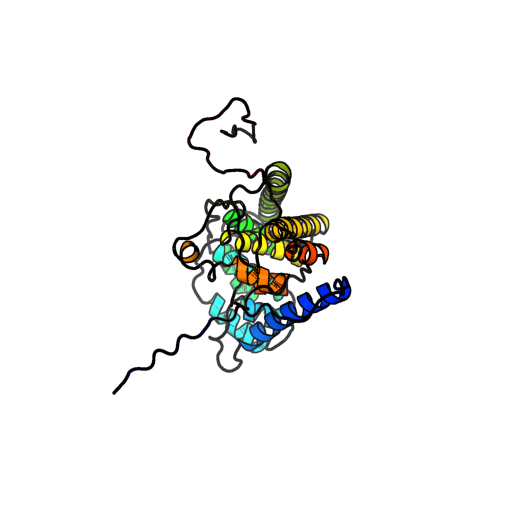 1
ATOM 1634 C CA . ALA A 1 209 ? -12.978 -12.290 -3.987 1.00 98.38 209 ALA A CA 1
ATOM 1635 C C . ALA A 1 209 ? -12.563 -11.966 -5.432 1.00 98.38 209 ALA A C 1
ATOM 1637 O O . ALA A 1 209 ? -11.373 -12.003 -5.741 1.00 98.38 209 ALA A O 1
ATOM 1638 N N . ALA A 1 210 ? -13.515 -11.625 -6.307 1.00 98.25 210 ALA A N 1
ATOM 1639 C CA . ALA A 1 210 ? -13.223 -11.299 -7.700 1.00 98.25 210 ALA A CA 1
ATOM 1640 C C . ALA A 1 210 ? -12.516 -9.942 -7.809 1.00 98.25 210 ALA A C 1
ATOM 1642 O O . ALA A 1 210 ? -11.537 -9.805 -8.544 1.00 98.25 210 ALA A O 1
ATOM 1643 N N . PHE A 1 211 ? -12.969 -8.950 -7.043 1.00 98.50 211 PHE A N 1
ATOM 1644 C CA . PHE A 1 211 ? -12.343 -7.635 -6.991 1.00 98.50 211 PHE A CA 1
ATOM 1645 C C . PHE A 1 211 ? -10.956 -7.690 -6.342 1.00 98.50 211 PHE A C 1
ATOM 1647 O O . PHE A 1 211 ? -10.005 -7.122 -6.878 1.00 98.50 211 PHE A O 1
ATOM 1654 N N . ARG A 1 212 ? -10.806 -8.458 -5.253 1.00 98.69 212 ARG A N 1
ATOM 1655 C CA . ARG A 1 212 ? -9.504 -8.735 -4.633 1.00 98.69 212 ARG A CA 1
ATOM 1656 C C . ARG A 1 212 ? -8.529 -9.364 -5.627 1.00 98.69 212 ARG A C 1
ATOM 1658 O O . ARG A 1 212 ? -7.397 -8.903 -5.737 1.00 98.69 212 ARG A O 1
ATOM 1665 N N . GLN A 1 213 ? -8.974 -10.376 -6.375 1.00 98.31 213 GLN A N 1
ATOM 1666 C CA . GLN A 1 213 ? -8.148 -11.033 -7.388 1.00 98.31 213 GLN A CA 1
ATOM 1667 C C . GLN A 1 213 ? -7.746 -10.070 -8.511 1.00 98.31 213 GLN A C 1
ATOM 1669 O O . GLN A 1 213 ? -6.598 -10.081 -8.940 1.00 98.31 213 GLN A O 1
ATOM 1674 N N . ARG A 1 214 ? -8.662 -9.211 -8.975 1.00 98.25 214 ARG A N 1
ATOM 1675 C CA . ARG A 1 214 ? -8.349 -8.177 -9.975 1.00 98.25 214 ARG A CA 1
ATOM 1676 C C . ARG A 1 214 ? -7.278 -7.206 -9.481 1.00 98.25 214 ARG A C 1
ATOM 1678 O O . ARG A 1 214 ? -6.342 -6.923 -10.221 1.00 98.25 214 ARG A O 1
ATOM 1685 N N . ALA A 1 215 ? -7.383 -6.739 -8.236 1.00 98.62 215 ALA A N 1
ATOM 1686 C CA . ALA A 1 215 ? -6.366 -5.878 -7.638 1.00 98.62 215 ALA A CA 1
ATOM 1687 C C . ALA A 1 215 ? -5.010 -6.590 -7.502 1.00 98.62 215 ALA A C 1
ATOM 1689 O O . ALA A 1 215 ? -3.983 -5.992 -7.801 1.00 98.62 215 ALA A O 1
ATOM 1690 N N . HIS A 1 216 ? -5.006 -7.868 -7.115 1.00 98.75 216 HIS A N 1
ATOM 1691 C CA . HIS A 1 216 ? -3.789 -8.679 -7.045 1.00 98.75 216 HIS A CA 1
ATOM 1692 C C . HIS A 1 216 ? -3.106 -8.820 -8.412 1.00 98.75 216 HIS A C 1
ATOM 1694 O O . HIS A 1 216 ? -1.918 -8.554 -8.538 1.00 98.75 216 HIS A O 1
ATOM 1700 N N . LEU A 1 217 ? -3.865 -9.156 -9.458 1.00 98.38 217 LEU A N 1
ATOM 1701 C CA . LEU A 1 217 ? -3.323 -9.289 -10.813 1.00 98.38 217 LEU A CA 1
ATOM 1702 C C . LEU A 1 217 ? -2.805 -7.959 -11.370 1.00 98.38 217 LEU A C 1
ATOM 1704 O O . LEU A 1 217 ? -1.805 -7.939 -12.081 1.00 98.38 217 LEU A O 1
ATOM 1708 N N . LEU A 1 218 ? -3.461 -6.838 -11.052 1.00 98.38 218 LEU A N 1
ATOM 1709 C CA . LEU A 1 218 ? -2.942 -5.532 -11.451 1.00 98.38 218 LEU A CA 1
ATOM 1710 C C . LEU A 1 218 ? -1.685 -5.149 -10.652 1.00 98.38 218 LEU A C 1
ATOM 1712 O O . LEU A 1 218 ? -0.821 -4.461 -11.186 1.00 98.38 218 LEU A O 1
ATOM 1716 N N . LEU A 1 219 ? -1.552 -5.617 -9.406 1.00 98.69 219 LEU A N 1
ATOM 1717 C CA . LEU A 1 219 ? -0.323 -5.462 -8.625 1.00 98.69 219 LEU A CA 1
ATOM 1718 C C . LEU A 1 219 ? 0.840 -6.232 -9.265 1.00 98.69 219 LEU A C 1
ATOM 1720 O O . LEU A 1 219 ? 1.917 -5.665 -9.437 1.00 98.69 219 LEU A O 1
ATOM 1724 N N . ASP A 1 220 ? 0.601 -7.476 -9.693 1.00 98.56 220 ASP A N 1
ATOM 1725 C CA . ASP A 1 220 ? 1.571 -8.252 -10.478 1.00 98.56 220 ASP A CA 1
ATOM 1726 C C . ASP A 1 220 ? 1.955 -7.512 -11.766 1.00 98.56 220 ASP A C 1
ATOM 1728 O O . ASP A 1 220 ? 3.133 -7.429 -12.105 1.00 98.56 220 ASP A O 1
ATOM 1732 N N . TYR A 1 221 ? 0.969 -6.944 -12.469 1.00 97.00 221 TYR A N 1
ATOM 1733 C CA . TYR A 1 221 ? 1.176 -6.207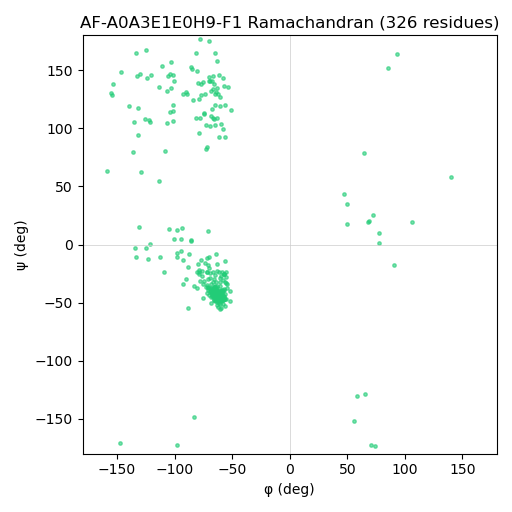 -13.717 1.00 97.00 221 TYR A CA 1
ATOM 1734 C C . TYR A 1 221 ? 2.071 -4.973 -13.533 1.00 97.00 221 TYR A C 1
ATOM 1736 O O . TYR A 1 221 ? 3.016 -4.800 -14.298 1.00 97.00 221 TYR A O 1
ATOM 1744 N N . ILE A 1 222 ? 1.840 -4.139 -12.511 1.00 96.50 222 ILE A N 1
ATOM 1745 C CA . ILE A 1 222 ? 2.701 -2.961 -12.292 1.00 96.50 222 ILE A CA 1
ATOM 1746 C C . ILE A 1 222 ? 4.114 -3.353 -11.837 1.00 96.50 222 ILE A C 1
ATOM 1748 O O . ILE A 1 222 ? 5.079 -2.653 -12.128 1.00 96.50 222 ILE A O 1
ATOM 1752 N N . PHE A 1 223 ? 4.269 -4.486 -11.142 1.00 98.00 223 PHE A N 1
ATOM 1753 C CA . PHE A 1 223 ? 5.592 -4.992 -10.781 1.00 98.00 223 PHE A CA 1
ATOM 1754 C C . PHE A 1 223 ? 6.296 -5.699 -11.935 1.00 98.00 223 PHE A C 1
ATOM 1756 O O . PHE A 1 223 ? 7.524 -5.728 -11.951 1.00 98.00 223 PHE A O 1
ATOM 1763 N N . TYR A 1 224 ? 5.551 -6.234 -12.900 1.00 96.38 224 TYR A N 1
ATOM 1764 C CA . TYR A 1 224 ? 6.093 -6.667 -14.181 1.00 96.38 224 TYR A CA 1
ATOM 1765 C C . TYR A 1 224 ? 6.662 -5.479 -14.966 1.00 96.38 224 TYR A C 1
ATOM 1767 O O . TYR A 1 224 ? 7.813 -5.558 -15.384 1.00 96.38 224 TYR A O 1
ATOM 1775 N N . ASP A 1 225 ? 5.912 -4.376 -15.069 1.00 94.06 225 ASP A N 1
ATOM 1776 C CA . ASP A 1 225 ? 6.349 -3.116 -15.702 1.00 94.06 225 ASP A CA 1
ATOM 1777 C C . ASP A 1 225 ? 7.661 -2.611 -15.064 1.00 94.06 225 ASP A C 1
ATOM 1779 O O . ASP A 1 225 ? 8.672 -2.385 -15.722 1.00 94.06 225 ASP A O 1
ATOM 1783 N N . TYR A 1 226 ? 7.720 -2.604 -13.730 1.00 95.69 226 TYR A N 1
ATOM 1784 C CA . TYR A 1 226 ? 8.956 -2.316 -13.000 1.00 95.69 226 TYR A CA 1
ATOM 1785 C C . TYR A 1 226 ? 10.091 -3.318 -13.290 1.00 95.69 226 TYR A C 1
ATOM 1787 O O . TYR A 1 226 ? 11.253 -2.933 -13.446 1.00 95.69 226 TYR A O 1
ATOM 1795 N N . ALA A 1 227 ? 9.787 -4.618 -13.333 1.00 95.94 227 ALA A N 1
ATOM 1796 C CA . ALA A 1 227 ? 10.781 -5.673 -13.508 1.00 95.94 227 ALA A CA 1
ATOM 1797 C C . ALA A 1 227 ? 11.456 -5.636 -14.885 1.00 95.94 227 ALA A C 1
ATOM 1799 O O . ALA A 1 227 ? 12.619 -6.031 -14.984 1.00 95.94 227 ALA A O 1
ATOM 1800 N N . VAL A 1 228 ? 10.774 -5.171 -15.935 1.00 93.81 228 VAL A N 1
ATOM 1801 C CA . VAL A 1 228 ? 11.360 -5.053 -17.282 1.00 93.81 228 VAL A CA 1
ATOM 1802 C C . VAL A 1 228 ? 12.230 -3.807 -17.455 1.00 93.81 228 VAL A C 1
ATOM 1804 O O . VAL A 1 228 ? 13.068 -3.789 -18.350 1.00 93.81 228 VAL A O 1
ATOM 1807 N N . GLU A 1 229 ? 12.127 -2.806 -16.584 1.00 92.38 229 GLU A N 1
ATOM 1808 C CA . GLU A 1 229 ? 12.924 -1.573 -16.700 1.00 92.38 229 GLU A CA 1
ATOM 1809 C C . GLU A 1 229 ? 13.958 -1.385 -15.582 1.00 92.38 229 GLU A C 1
ATOM 1811 O O . GLU A 1 229 ? 14.821 -0.502 -15.650 1.00 92.38 229 GLU A O 1
ATOM 1816 N N . THR A 1 230 ? 13.901 -2.200 -14.527 1.00 91.75 230 THR A N 1
ATOM 1817 C CA . THR A 1 230 ? 14.817 -2.048 -13.397 1.00 91.75 230 THR A CA 1
ATOM 1818 C C . THR A 1 230 ? 16.230 -2.560 -13.702 1.00 91.75 230 THR A C 1
ATOM 1820 O O . THR A 1 230 ? 16.421 -3.624 -14.305 1.00 91.75 230 THR A O 1
ATOM 1823 N N . LEU A 1 231 ? 17.239 -1.825 -13.230 1.00 90.81 231 LEU A N 1
ATOM 1824 C CA . LEU A 1 231 ? 18.635 -2.255 -13.172 1.00 90.81 231 LEU A CA 1
ATOM 1825 C C . LEU A 1 231 ? 19.118 -2.172 -11.723 1.00 90.81 231 LEU A C 1
ATOM 1827 O O . LEU A 1 231 ? 19.305 -1.078 -11.205 1.00 90.81 231 LEU A O 1
ATOM 1831 N N . ASP A 1 232 ? 19.297 -3.322 -11.069 1.00 88.62 232 ASP A N 1
ATOM 1832 C CA . ASP A 1 232 ? 19.668 -3.415 -9.644 1.00 88.62 232 ASP A CA 1
ATOM 1833 C C . ASP A 1 232 ? 18.827 -2.489 -8.739 1.00 88.62 232 ASP A C 1
ATOM 1835 O O . ASP A 1 232 ? 19.325 -1.785 -7.863 1.00 88.62 232 ASP A O 1
ATOM 1839 N N . GLY A 1 233 ? 17.513 -2.465 -8.981 1.00 90.50 233 GLY A N 1
ATOM 1840 C CA . GLY A 1 233 ? 16.546 -1.713 -8.185 1.00 90.50 233 GLY A CA 1
ATOM 1841 C C . GLY A 1 233 ? 16.282 -0.288 -8.684 1.00 90.50 233 GLY A C 1
ATOM 1842 O O . GLY A 1 233 ? 15.241 0.291 -8.356 1.00 90.50 233 GLY A O 1
ATOM 1843 N N . TYR A 1 234 ? 17.161 0.266 -9.521 1.00 92.19 234 TYR A N 1
ATOM 1844 C CA . TYR A 1 234 ? 16.953 1.567 -10.152 1.00 92.19 234 TYR A CA 1
ATOM 1845 C C . TYR A 1 234 ? 15.909 1.436 -11.262 1.00 92.19 234 TYR A C 1
ATOM 1847 O O . TYR A 1 234 ? 16.154 0.752 -12.253 1.00 92.19 234 TYR A O 1
ATOM 1855 N N . TYR A 1 235 ? 14.742 2.062 -11.087 1.00 92.69 235 TYR A N 1
ATOM 1856 C CA . TYR A 1 235 ? 13.699 2.108 -12.115 1.00 92.69 235 TYR A CA 1
ATOM 1857 C C . TYR A 1 235 ? 14.157 3.069 -13.215 1.00 92.69 235 TYR A C 1
ATOM 1859 O O . TYR A 1 235 ? 14.226 4.282 -12.995 1.00 92.69 235 TYR A O 1
ATOM 1867 N N . GLY A 1 236 ? 14.614 2.496 -14.328 1.00 86.69 236 GLY A N 1
ATOM 1868 C CA . GLY A 1 236 ? 15.175 3.230 -15.451 1.00 86.69 236 GLY A CA 1
ATOM 1869 C C . GLY A 1 236 ? 14.103 3.764 -16.394 1.00 86.69 236 GLY A C 1
ATOM 1870 O O . GLY A 1 236 ? 13.019 4.139 -15.967 1.00 86.69 236 GLY A O 1
ATOM 1871 N N . GLY A 1 237 ? 14.455 3.833 -17.677 1.00 86.56 237 GLY A N 1
ATOM 1872 C CA . GLY A 1 237 ? 13.476 4.060 -18.735 1.00 86.56 237 GLY A CA 1
ATOM 1873 C C . GLY A 1 237 ? 12.875 5.462 -18.790 1.00 86.56 237 GLY A C 1
ATOM 1874 O O . GLY A 1 237 ? 13.321 6.419 -18.141 1.00 86.56 237 GLY A O 1
ATOM 1875 N N . ALA A 1 238 ? 11.884 5.592 -19.664 1.00 87.25 238 ALA A N 1
ATOM 1876 C CA . ALA A 1 238 ? 11.124 6.818 -19.814 1.00 87.25 238 ALA A CA 1
ATOM 1877 C C . ALA A 1 238 ? 10.016 6.838 -18.763 1.00 87.25 238 ALA A C 1
ATOM 1879 O O . ALA A 1 238 ? 9.163 5.970 -18.759 1.00 87.25 238 ALA A O 1
ATOM 1880 N N . HIS A 1 239 ? 9.962 7.880 -17.938 1.00 90.25 239 HIS A N 1
ATOM 1881 C CA . HIS A 1 239 ? 8.951 7.993 -16.889 1.00 90.25 239 HIS A CA 1
ATOM 1882 C C . HIS A 1 239 ? 8.256 9.349 -16.906 1.00 90.25 239 HIS A C 1
ATOM 1884 O O . HIS A 1 239 ? 8.853 10.385 -17.213 1.00 90.25 239 HIS A O 1
ATOM 1890 N N . SER A 1 240 ? 6.974 9.367 -16.540 1.00 89.00 240 SER A N 1
ATOM 1891 C CA . SER A 1 240 ? 6.158 10.582 -16.596 1.00 89.00 240 SER A CA 1
ATOM 1892 C C . SER A 1 240 ? 6.535 11.605 -15.521 1.00 89.00 240 SER A C 1
ATOM 1894 O O . SER A 1 240 ? 6.220 12.793 -15.642 1.00 89.00 240 SER A O 1
ATOM 1896 N N . ARG A 1 241 ? 7.147 11.152 -14.417 1.00 89.12 241 ARG A N 1
ATOM 1897 C CA . ARG A 1 241 ? 7.464 11.999 -13.267 1.00 89.12 241 ARG A CA 1
ATOM 1898 C C . ARG A 1 241 ? 8.654 11.488 -12.468 1.00 89.12 241 ARG A C 1
ATOM 1900 O O . ARG A 1 241 ? 8.716 10.319 -12.111 1.00 89.12 241 ARG A O 1
ATOM 1907 N N . VAL A 1 242 ? 9.503 12.423 -12.064 1.00 91.88 242 VAL A N 1
ATOM 1908 C CA . VAL A 1 242 ? 10.485 12.267 -10.990 1.00 91.88 242 VAL A CA 1
ATOM 1909 C C . VAL A 1 242 ? 10.656 13.618 -10.282 1.00 91.88 242 VAL A C 1
ATOM 1911 O O . VAL A 1 242 ? 10.469 14.680 -10.890 1.00 91.88 242 VAL A O 1
ATOM 1914 N N . TYR A 1 243 ? 10.948 13.608 -8.982 1.00 90.88 243 TYR A N 1
ATOM 1915 C CA . TYR A 1 243 ? 11.170 14.837 -8.210 1.00 90.88 243 TYR A CA 1
ATOM 1916 C C . TYR A 1 243 ? 12.631 15.326 -8.294 1.00 90.88 243 TYR A C 1
ATOM 1918 O O . TYR A 1 243 ? 13.541 14.507 -8.420 1.00 90.88 243 TYR A O 1
ATOM 1926 N N . PRO A 1 244 ? 12.901 16.645 -8.153 1.00 93.06 244 PRO A N 1
ATOM 1927 C CA . PRO A 1 244 ? 14.251 17.212 -8.290 1.00 93.06 244 PRO A CA 1
ATOM 1928 C C . PRO A 1 244 ? 15.330 16.529 -7.444 1.00 93.06 244 PRO A C 1
ATOM 1930 O O . PRO A 1 244 ? 16.440 16.304 -7.919 1.00 93.06 244 PRO A O 1
ATOM 1933 N N . ARG A 1 245 ? 14.998 16.154 -6.203 1.00 91.81 245 ARG A N 1
ATOM 1934 C CA . ARG A 1 245 ? 15.924 15.457 -5.301 1.00 91.81 245 ARG A CA 1
ATOM 1935 C C . ARG A 1 245 ? 16.302 14.068 -5.826 1.00 91.81 245 ARG A C 1
ATOM 1937 O O . ARG A 1 245 ? 17.456 13.675 -5.714 1.00 91.81 245 ARG A O 1
ATOM 1944 N N . GLN A 1 246 ? 15.349 13.344 -6.398 1.00 92.38 246 GLN A N 1
ATOM 1945 C CA . GLN A 1 246 ? 15.542 12.001 -6.938 1.00 92.38 246 GLN A CA 1
ATOM 1946 C C . GLN A 1 246 ? 16.207 12.011 -8.318 1.00 92.38 246 GLN A C 1
ATOM 1948 O O . GLN A 1 246 ? 16.883 11.048 -8.653 1.00 92.38 246 GLN A O 1
ATOM 1953 N N . ILE A 1 247 ? 16.103 13.107 -9.079 1.00 89.62 247 ILE A N 1
ATOM 1954 C CA . ILE A 1 247 ? 16.885 13.289 -10.314 1.00 89.62 247 ILE A CA 1
ATOM 1955 C C . ILE A 1 247 ? 18.386 13.291 -9.998 1.00 89.62 247 ILE A C 1
ATOM 1957 O O . ILE A 1 247 ? 19.163 12.616 -10.666 1.00 89.62 247 ILE A O 1
ATOM 1961 N N . VAL A 1 248 ? 18.801 14.052 -8.978 1.00 92.00 248 VAL A N 1
ATOM 1962 C CA . VAL A 1 248 ? 20.225 14.170 -8.612 1.00 92.00 248 VAL A CA 1
ATOM 1963 C C . VAL A 1 248 ? 20.726 12.999 -7.768 1.00 92.00 248 VAL A C 1
ATOM 1965 O O . VAL A 1 248 ? 21.922 12.725 -7.750 1.00 92.00 248 VAL A O 1
ATOM 1968 N N . ALA A 1 249 ? 19.824 12.309 -7.069 1.00 90.94 249 ALA A N 1
ATOM 1969 C CA . ALA A 1 249 ? 20.131 11.147 -6.248 1.00 90.94 249 ALA A CA 1
ATOM 1970 C C . ALA A 1 249 ? 19.090 10.034 -6.479 1.00 90.94 249 ALA A C 1
ATOM 1972 O O . ALA A 1 249 ? 18.194 9.854 -5.645 1.00 90.94 249 ALA A O 1
ATOM 1973 N N . PRO A 1 250 ? 19.212 9.254 -7.575 1.00 88.06 250 PRO A N 1
ATOM 1974 C CA . PRO A 1 250 ? 18.279 8.167 -7.900 1.00 88.06 250 PRO A CA 1
ATOM 1975 C C . PRO A 1 250 ? 18.165 7.111 -6.795 1.00 88.06 250 PRO A C 1
ATOM 1977 O O . PRO A 1 250 ? 17.111 6.503 -6.627 1.00 88.06 250 PRO A O 1
ATOM 1980 N N . GLY A 1 251 ? 19.218 6.976 -5.977 1.00 88.69 251 GLY A N 1
ATOM 1981 C CA . GLY A 1 251 ? 19.272 6.161 -4.758 1.00 88.69 251 GLY A CA 1
ATOM 1982 C C . GLY A 1 251 ? 18.198 6.478 -3.702 1.00 88.69 251 GLY A C 1
ATOM 1983 O O . GLY A 1 251 ? 18.003 5.705 -2.773 1.00 88.69 251 GLY A O 1
ATOM 1984 N N . LEU A 1 252 ? 17.512 7.621 -3.819 1.00 89.31 252 LEU A N 1
ATOM 1985 C CA . LEU A 1 252 ? 16.476 8.084 -2.887 1.00 89.31 252 LEU A CA 1
ATOM 1986 C C . LEU A 1 252 ? 15.052 7.917 -3.440 1.00 89.31 252 LEU A C 1
ATOM 1988 O O . LEU A 1 252 ? 14.108 8.541 -2.941 1.00 89.31 252 LEU A O 1
ATOM 1992 N N . THR A 1 253 ? 14.897 7.152 -4.519 1.00 93.06 253 THR A N 1
ATOM 1993 C CA . THR A 1 253 ? 13.590 6.850 -5.103 1.00 93.06 253 THR A CA 1
ATOM 1994 C C . THR A 1 253 ? 12.861 5.780 -4.286 1.00 93.06 253 THR A C 1
ATOM 1996 O O . THR A 1 253 ? 13.477 4.794 -3.879 1.00 93.06 253 THR A O 1
ATOM 1999 N N . PRO A 1 254 ? 11.547 5.931 -4.049 1.00 92.12 254 PRO A N 1
ATOM 2000 C CA . PRO A 1 254 ? 10.748 4.897 -3.396 1.00 92.12 254 PRO A CA 1
ATOM 2001 C C . PRO A 1 254 ? 10.806 3.525 -4.074 1.00 92.12 254 PRO A C 1
ATOM 2003 O O . PRO A 1 254 ? 10.811 2.499 -3.393 1.00 92.12 254 PRO A O 1
ATOM 2006 N N . SER A 1 255 ? 10.927 3.495 -5.405 1.00 95.19 255 SER A N 1
ATOM 2007 C CA . SER A 1 255 ? 11.057 2.262 -6.184 1.00 95.19 255 SER A CA 1
ATOM 2008 C C . SER A 1 255 ? 12.220 1.365 -5.745 1.00 95.19 255 SER A C 1
ATOM 2010 O O . SER A 1 255 ? 12.123 0.150 -5.881 1.00 95.19 255 SER A O 1
ATOM 2012 N N . LEU A 1 256 ? 13.297 1.914 -5.170 1.00 95.19 256 LEU A N 1
ATOM 2013 C CA . LEU A 1 256 ? 14.402 1.103 -4.642 1.00 95.19 256 LEU A CA 1
ATOM 2014 C C . LEU A 1 256 ? 13.998 0.285 -3.414 1.00 95.19 256 LEU A C 1
ATOM 2016 O O . LEU A 1 256 ? 14.411 -0.864 -3.282 1.00 95.19 256 LEU A O 1
ATOM 2020 N N . ALA A 1 257 ? 13.158 0.841 -2.537 1.00 96.31 257 ALA A N 1
ATOM 2021 C CA . ALA A 1 257 ? 12.651 0.104 -1.383 1.00 96.31 257 ALA A CA 1
ATOM 2022 C C . ALA A 1 257 ? 11.767 -1.075 -1.830 1.00 96.31 257 ALA A C 1
ATOM 2024 O O . ALA A 1 257 ? 11.839 -2.163 -1.253 1.00 96.31 257 ALA A O 1
ATOM 2025 N N . LEU A 1 258 ? 10.984 -0.875 -2.898 1.00 97.25 258 LEU A N 1
ATOM 2026 C CA . LEU A 1 258 ? 10.210 -1.936 -3.544 1.00 97.25 258 LEU A CA 1
ATOM 2027 C C . LEU A 1 258 ? 11.123 -2.982 -4.190 1.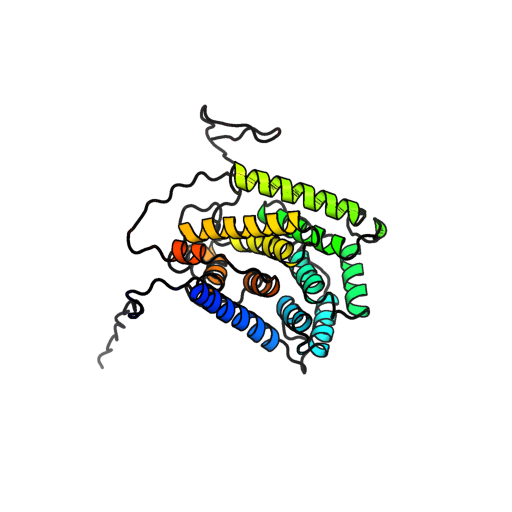00 97.25 258 LEU A C 1
ATOM 2029 O O . LEU A 1 258 ? 10.940 -4.168 -3.934 1.00 97.25 258 LEU A O 1
ATOM 2033 N N . GLY A 1 259 ? 12.140 -2.570 -4.952 1.00 96.94 259 GLY A N 1
ATOM 2034 C CA . GLY A 1 259 ? 13.128 -3.476 -5.549 1.00 96.94 259 GLY A CA 1
ATOM 2035 C C . GLY A 1 259 ? 13.852 -4.337 -4.514 1.00 96.94 259 GLY A C 1
ATOM 2036 O O . GLY A 1 259 ? 14.037 -5.541 -4.725 1.00 96.94 259 GLY A O 1
ATOM 2037 N N . TRP A 1 260 ? 14.185 -3.755 -3.359 1.00 97.88 260 TRP A N 1
ATOM 2038 C CA . TRP A 1 260 ? 14.727 -4.501 -2.229 1.00 97.88 260 TRP A CA 1
ATOM 2039 C C . TRP A 1 260 ? 13.731 -5.537 -1.712 1.00 97.88 260 TRP A C 1
ATOM 2041 O O . TRP A 1 260 ? 14.079 -6.712 -1.645 1.00 97.88 260 TRP A O 1
ATOM 2051 N N . LEU A 1 261 ? 12.492 -5.150 -1.387 1.00 98.19 261 LEU A N 1
ATOM 2052 C CA . LEU A 1 261 ? 11.501 -6.096 -0.863 1.00 98.19 261 LEU A CA 1
ATOM 2053 C C . LEU A 1 261 ? 11.219 -7.224 -1.868 1.00 98.19 261 LEU A C 1
ATOM 2055 O O . LEU A 1 261 ? 11.291 -8.402 -1.513 1.00 98.19 261 LEU A O 1
ATOM 2059 N N . LEU A 1 262 ? 10.919 -6.866 -3.116 1.00 97.62 262 LEU A N 1
ATOM 2060 C CA . LEU A 1 262 ? 10.481 -7.792 -4.155 1.00 97.62 262 LEU A CA 1
ATOM 2061 C C . LEU A 1 262 ? 11.612 -8.731 -4.573 1.00 97.62 262 LEU A C 1
ATOM 2063 O O . LEU A 1 262 ? 11.436 -9.946 -4.528 1.00 97.62 262 LEU A O 1
ATOM 2067 N N . PHE A 1 263 ? 12.791 -8.193 -4.895 1.00 96.44 263 PHE A N 1
ATOM 2068 C CA . PHE A 1 263 ? 13.858 -8.943 -5.574 1.00 96.44 263 PHE A CA 1
ATOM 2069 C C . PHE A 1 263 ? 15.201 -8.925 -4.836 1.00 96.44 263 PHE A C 1
ATOM 2071 O O . PHE A 1 263 ? 16.142 -9.593 -5.255 1.00 96.44 263 PHE A O 1
ATOM 2078 N N . GLY A 1 264 ? 15.324 -8.210 -3.717 1.00 96.19 264 GLY A N 1
ATOM 2079 C CA . GLY A 1 264 ? 16.585 -8.100 -2.980 1.00 96.19 264 GLY A CA 1
ATOM 2080 C C . GLY A 1 264 ? 17.629 -7.238 -3.689 1.00 96.19 264 GLY A C 1
ATOM 2081 O O . GLY A 1 264 ? 18.822 -7.459 -3.487 1.00 96.19 264 GLY A O 1
ATOM 2082 N N . PHE A 1 265 ? 17.192 -6.306 -4.537 1.00 94.75 265 PHE A N 1
ATOM 2083 C CA . PHE A 1 265 ? 18.067 -5.311 -5.150 1.00 94.75 265 PHE A CA 1
ATOM 2084 C C . PHE A 1 265 ? 18.364 -4.152 -4.205 1.00 94.75 265 PHE A C 1
ATOM 2086 O O . PHE A 1 265 ? 17.522 -3.782 -3.388 1.00 94.75 265 PHE A O 1
ATOM 2093 N N . GLY A 1 266 ? 19.551 -3.563 -4.340 1.00 90.69 266 GLY A N 1
ATOM 2094 C CA . GLY A 1 266 ? 19.981 -2.458 -3.490 1.00 90.69 266 GLY A CA 1
ATOM 2095 C C . GLY A 1 266 ? 19.935 -2.776 -1.989 1.00 90.69 266 GLY A C 1
ATOM 2096 O O . GLY A 1 266 ? 20.080 -3.919 -1.546 1.00 90.69 266 GLY A O 1
ATOM 2097 N N . GLU A 1 267 ? 19.743 -1.730 -1.188 1.00 90.75 267 GLU A N 1
ATOM 2098 C CA . GLU A 1 267 ? 19.701 -1.811 0.270 1.00 90.75 267 GLU A CA 1
ATOM 2099 C C . GLU A 1 267 ? 18.297 -1.547 0.811 1.00 90.75 267 GLU A C 1
ATOM 2101 O O . GLU A 1 267 ? 17.498 -0.813 0.227 1.00 90.75 267 GLU A O 1
ATOM 2106 N N . ARG A 1 268 ? 18.018 -2.109 1.988 1.00 93.38 268 ARG A N 1
ATOM 2107 C CA . ARG A 1 268 ? 16.774 -1.853 2.705 1.00 93.38 268 ARG A CA 1
ATOM 2108 C C . ARG A 1 268 ? 16.672 -0.376 3.082 1.00 93.38 268 ARG A C 1
ATOM 2110 O O . ARG A 1 268 ? 17.558 0.150 3.749 1.00 93.38 268 ARG A O 1
ATOM 2117 N N . GLN A 1 269 ? 15.537 0.242 2.766 1.00 91.88 269 GLN A N 1
ATOM 2118 C CA . GLN A 1 269 ? 15.199 1.603 3.184 1.00 91.88 269 GLN A CA 1
ATOM 2119 C C . GLN A 1 269 ? 13.904 1.609 4.013 1.00 91.88 269 GLN A C 1
ATOM 2121 O O . GLN A 1 269 ? 13.003 0.811 3.732 1.00 91.88 269 GLN A O 1
ATOM 2126 N N . PRO A 1 270 ? 13.767 2.492 5.022 1.00 90.69 270 PRO A N 1
ATOM 2127 C CA . PRO A 1 270 ? 12.485 2.724 5.682 1.00 90.69 270 PRO A CA 1
ATOM 2128 C C . PRO A 1 270 ? 11.455 3.234 4.668 1.00 90.69 270 PRO A C 1
ATOM 2130 O O . PRO A 1 270 ? 11.652 4.278 4.048 1.00 90.69 270 PRO A O 1
ATOM 2133 N N . ASN A 1 271 ? 10.361 2.496 4.482 1.00 95.56 271 ASN A N 1
ATOM 2134 C CA . ASN A 1 271 ? 9.327 2.847 3.516 1.00 95.56 271 ASN A CA 1
ATOM 2135 C C . ASN A 1 271 ? 7.968 2.256 3.932 1.00 95.56 271 ASN A C 1
ATOM 2137 O O . ASN A 1 271 ? 7.862 1.059 4.204 1.00 95.56 271 ASN A O 1
ATOM 2141 N N . GLY A 1 272 ? 6.931 3.098 3.967 1.00 96.50 272 GLY A N 1
ATOM 2142 C CA . GLY A 1 272 ? 5.586 2.698 4.389 1.00 96.50 272 GLY A CA 1
ATOM 2143 C C . GLY A 1 272 ? 4.912 1.718 3.430 1.00 96.50 272 GLY A C 1
ATOM 2144 O O . GLY A 1 272 ? 4.294 0.756 3.874 1.00 96.50 272 GLY A O 1
ATOM 2145 N N . THR A 1 273 ? 5.088 1.898 2.121 1.00 97.19 273 THR A N 1
ATOM 2146 C CA . THR A 1 273 ? 4.551 1.000 1.087 1.00 97.19 273 THR A CA 1
ATOM 2147 C C . THR A 1 273 ? 5.102 -0.419 1.234 1.00 97.19 273 THR A C 1
ATOM 2149 O O . THR A 1 273 ? 4.348 -1.387 1.171 1.00 97.19 273 THR A O 1
ATOM 2152 N N . VAL A 1 274 ? 6.403 -0.559 1.513 1.00 98.00 274 VA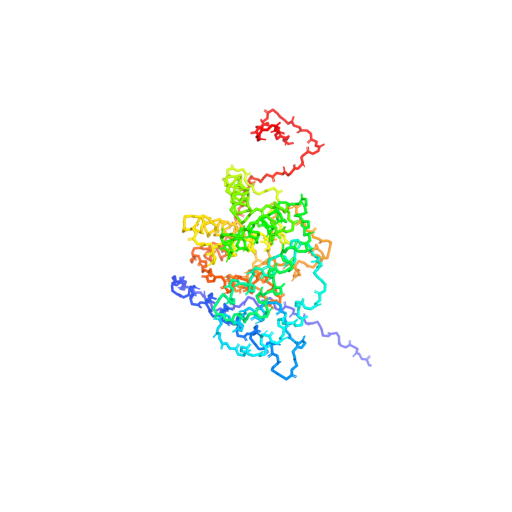L A N 1
ATOM 2153 C CA . VAL A 1 274 ? 7.048 -1.852 1.814 1.00 98.00 274 VAL A CA 1
ATOM 2154 C C . VAL A 1 274 ? 6.419 -2.520 3.042 1.00 98.00 274 VAL A C 1
ATOM 2156 O O . VAL A 1 274 ? 6.194 -3.731 3.032 1.00 98.00 274 VAL A O 1
ATOM 2159 N N . GLN A 1 275 ? 6.085 -1.750 4.083 1.00 98.44 275 GLN A N 1
ATOM 2160 C CA . GLN A 1 275 ? 5.387 -2.275 5.261 1.00 98.44 275 GLN A CA 1
ATOM 2161 C C . GLN A 1 275 ? 3.959 -2.720 4.916 1.00 98.44 275 GLN A C 1
ATOM 2163 O O . GLN A 1 275 ? 3.555 -3.809 5.310 1.00 98.44 275 GLN A O 1
ATOM 2168 N N . ILE A 1 276 ? 3.213 -1.934 4.134 1.00 98.56 276 ILE A N 1
ATOM 2169 C CA . ILE A 1 276 ? 1.853 -2.284 3.689 1.00 98.56 276 ILE A CA 1
ATOM 2170 C C . ILE A 1 276 ? 1.861 -3.566 2.846 1.00 98.56 276 ILE A C 1
ATOM 2172 O O . ILE A 1 276 ? 1.050 -4.456 3.095 1.00 98.56 276 ILE A O 1
ATOM 2176 N N . LEU A 1 277 ? 2.798 -3.704 1.902 1.00 98.38 277 LEU A N 1
ATOM 2177 C CA . LEU A 1 277 ? 2.978 -4.927 1.109 1.00 98.38 277 LEU A CA 1
ATOM 2178 C C . LEU A 1 277 ? 3.297 -6.142 1.987 1.00 98.38 277 LEU A C 1
ATOM 2180 O O . LEU A 1 277 ? 2.751 -7.222 1.776 1.00 98.38 277 LEU A O 1
ATOM 2184 N N . ALA A 1 278 ? 4.150 -5.976 3.000 1.00 98.31 278 ALA A N 1
ATOM 2185 C CA . ALA A 1 278 ? 4.457 -7.055 3.932 1.00 98.31 278 ALA A CA 1
ATOM 2186 C C . ALA A 1 278 ? 3.223 -7.485 4.753 1.00 98.31 278 ALA A C 1
ATOM 2188 O O . ALA A 1 278 ? 3.017 -8.681 4.988 1.00 98.31 278 ALA A O 1
ATOM 2189 N N . LEU A 1 279 ? 2.387 -6.523 5.158 1.00 98.44 279 LEU A N 1
ATOM 2190 C CA . LEU A 1 279 ? 1.159 -6.750 5.926 1.00 98.44 279 LEU A CA 1
ATOM 2191 C C . LEU A 1 279 ? 0.017 -7.341 5.084 1.00 98.44 279 LEU A C 1
ATOM 2193 O O . LEU A 1 279 ? -0.798 -8.088 5.624 1.00 98.44 279 LEU A O 1
ATOM 2197 N N . SER A 1 280 ? -0.054 -7.028 3.786 1.00 97.94 280 SER A N 1
ATOM 2198 C CA . SER A 1 280 ? -1.156 -7.460 2.913 1.00 97.94 280 SER A CA 1
ATOM 2199 C C . SER A 1 280 ? -1.145 -8.957 2.602 1.00 97.94 280 SER A C 1
ATOM 2201 O O . SER A 1 280 ? -2.155 -9.501 2.164 1.00 97.94 280 SER A O 1
ATOM 2203 N N . GLY A 1 281 ? -0.008 -9.627 2.811 1.00 95.38 281 GLY A N 1
ATOM 2204 C CA . GLY A 1 281 ? 0.182 -11.029 2.433 1.00 95.38 281 GLY A CA 1
ATOM 2205 C C . GLY A 1 281 ? 0.444 -11.234 0.938 1.00 95.38 281 GLY A C 1
ATOM 2206 O O . GLY A 1 281 ? 0.449 -12.373 0.476 1.00 95.38 281 GLY A O 1
ATOM 2207 N N . TYR A 1 282 ? 0.679 -10.157 0.181 1.00 97.75 282 TYR A N 1
ATOM 2208 C CA . TYR A 1 282 ? 1.105 -10.252 -1.212 1.00 97.75 282 TYR A CA 1
ATOM 2209 C C . TYR A 1 282 ? 2.403 -11.064 -1.334 1.00 97.75 282 TYR A C 1
ATOM 2211 O O . TYR A 1 282 ? 3.339 -10.878 -0.556 1.00 97.75 282 TYR A O 1
ATOM 2219 N N . THR A 1 283 ? 2.454 -11.955 -2.325 1.00 96.75 283 THR A N 1
ATOM 2220 C CA . THR A 1 283 ? 3.642 -12.736 -2.683 1.00 96.75 283 THR A CA 1
ATOM 2221 C C . THR A 1 283 ? 3.830 -12.638 -4.194 1.00 96.75 283 THR A C 1
ATOM 2223 O O . THR A 1 283 ? 2.945 -13.096 -4.915 1.00 96.75 283 THR A O 1
ATOM 2226 N N . PRO A 1 284 ? 4.939 -12.059 -4.689 1.00 97.06 284 PRO A N 1
ATOM 2227 C CA . PRO A 1 284 ? 5.154 -11.919 -6.119 1.00 97.06 284 PRO A CA 1
ATOM 2228 C C . PRO A 1 284 ? 5.364 -13.289 -6.777 1.00 97.06 284 PRO A C 1
ATOM 2230 O O . PRO A 1 284 ? 6.068 -14.137 -6.214 1.00 97.06 284 PRO A O 1
ATOM 2233 N N . PRO A 1 285 ? 4.818 -13.521 -7.984 1.00 97.50 285 PRO A N 1
ATOM 2234 C CA . PRO A 1 285 ? 5.076 -14.756 -8.700 1.00 97.50 285 PRO A CA 1
ATOM 2235 C C . PRO A 1 285 ? 6.564 -14.841 -9.096 1.00 97.50 285 PRO A C 1
ATOM 2237 O O . PRO A 1 285 ? 7.130 -13.851 -9.572 1.00 97.50 285 PRO A O 1
ATOM 2240 N N . PRO A 1 286 ? 7.219 -16.016 -8.968 1.00 96.94 286 PRO A N 1
ATOM 2241 C CA . PRO A 1 286 ? 8.663 -16.160 -9.188 1.00 96.94 286 PRO A CA 1
ATOM 2242 C C . PRO A 1 286 ? 9.183 -15.696 -10.555 1.00 96.94 286 PRO A C 1
ATOM 2244 O O . PRO A 1 286 ? 10.361 -15.370 -10.701 1.00 96.94 286 PRO A O 1
ATOM 2247 N N . ILE A 1 287 ? 8.321 -15.661 -11.574 1.00 97.00 287 ILE A N 1
ATOM 2248 C CA . ILE A 1 287 ? 8.666 -15.146 -12.901 1.00 97.00 287 ILE A CA 1
ATOM 2249 C C . ILE A 1 287 ? 9.096 -13.672 -12.872 1.00 97.00 287 ILE A C 1
ATOM 2251 O O . ILE A 1 287 ? 9.989 -13.309 -13.631 1.00 97.00 287 ILE A O 1
ATOM 2255 N N . LEU A 1 288 ? 8.550 -12.846 -11.970 1.00 97.69 288 LEU A N 1
ATOM 2256 C CA . LEU A 1 288 ? 8.924 -11.432 -11.878 1.00 97.69 288 LEU A CA 1
ATOM 2257 C C . LEU A 1 288 ? 10.391 -11.263 -11.473 1.00 97.69 288 LEU A C 1
ATOM 2259 O O . LEU A 1 288 ? 11.099 -10.464 -12.078 1.00 97.69 288 LEU A O 1
ATOM 2263 N N . GLU A 1 289 ? 10.884 -12.063 -10.520 1.00 96.50 289 GLU A N 1
ATOM 2264 C CA . GLU A 1 289 ? 12.304 -12.019 -10.142 1.00 96.50 289 GLU A CA 1
ATOM 2265 C C . GLU A 1 289 ? 13.204 -12.484 -11.294 1.00 96.50 289 GLU A C 1
ATOM 2267 O O . GLU A 1 289 ? 14.278 -11.922 -11.508 1.00 96.50 289 GLU A O 1
ATOM 2272 N N . ARG A 1 290 ? 12.768 -13.481 -12.073 1.00 95.12 290 ARG A N 1
ATOM 2273 C CA . ARG A 1 290 ? 13.528 -13.944 -13.245 1.00 95.12 290 ARG A CA 1
ATOM 2274 C C . ARG A 1 290 ? 13.631 -12.862 -14.305 1.00 95.12 290 ARG A C 1
ATOM 2276 O O . ARG A 1 290 ? 14.733 -12.605 -14.773 1.00 95.12 290 ARG A O 1
ATOM 2283 N N . ILE A 1 291 ? 12.518 -12.202 -14.619 1.00 95.19 291 ILE A N 1
ATOM 2284 C CA . ILE A 1 291 ? 12.491 -11.071 -15.550 1.00 95.19 291 ILE A CA 1
ATOM 2285 C C . ILE A 1 291 ? 13.404 -9.958 -15.044 1.00 95.19 291 ILE A C 1
ATOM 2287 O O . ILE A 1 291 ? 14.234 -9.469 -15.799 1.00 95.19 291 ILE A O 1
ATOM 2291 N N . ALA A 1 292 ? 13.323 -9.606 -13.760 1.00 94.50 292 ALA A N 1
ATOM 2292 C CA . ALA A 1 292 ? 14.124 -8.534 -13.178 1.00 94.50 292 ALA A CA 1
ATOM 2293 C C . ALA A 1 292 ? 15.639 -8.827 -13.176 1.00 94.50 292 ALA A C 1
ATOM 2295 O O . ALA A 1 292 ? 16.458 -7.908 -13.191 1.00 94.50 292 ALA A O 1
ATOM 2296 N N . ARG A 1 293 ? 16.029 -10.108 -13.157 1.00 92.88 293 ARG A N 1
ATOM 2297 C CA . ARG A 1 293 ? 17.431 -10.557 -13.153 1.00 92.88 293 ARG A CA 1
ATOM 2298 C C . ARG A 1 293 ? 17.970 -10.948 -14.523 1.00 92.88 293 ARG A C 1
ATOM 2300 O O . ARG A 1 293 ? 19.182 -11.140 -14.642 1.00 92.88 293 ARG A O 1
ATOM 2307 N N . ASP A 1 294 ? 17.121 -11.073 -15.540 1.00 91.88 294 ASP A N 1
ATOM 2308 C CA . ASP A 1 294 ? 17.552 -11.420 -16.892 1.00 91.88 294 ASP A CA 1
ATOM 2309 C C . ASP A 1 294 ? 18.265 -10.229 -17.548 1.00 91.88 294 ASP A C 1
ATOM 2311 O O . ASP A 1 294 ? 17.673 -9.392 -18.229 1.00 91.88 294 ASP A O 1
ATOM 2315 N N . ARG A 1 295 ? 19.553 -10.090 -17.219 1.00 89.88 295 ARG A N 1
ATOM 2316 C CA . ARG A 1 295 ? 20.426 -8.975 -17.619 1.00 89.88 295 ARG A CA 1
ATOM 2317 C C . ARG A 1 295 ? 21.756 -9.456 -18.199 1.00 89.88 295 ARG A C 1
ATOM 2319 O O . ARG A 1 295 ? 22.701 -8.681 -18.315 1.00 89.88 295 ARG A O 1
ATOM 2326 N N . ALA A 1 296 ? 21.856 -10.741 -18.553 1.00 89.19 296 ALA A N 1
ATOM 2327 C CA . ALA A 1 296 ? 23.076 -11.313 -19.129 1.00 89.19 296 ALA A CA 1
ATOM 2328 C C . ALA A 1 296 ? 23.387 -10.751 -20.527 1.00 89.19 296 ALA A C 1
ATOM 2330 O O . ALA A 1 296 ? 24.537 -10.791 -20.963 1.00 89.19 296 ALA A O 1
ATOM 2331 N N . GLN A 1 297 ? 22.368 -10.247 -21.224 1.00 90.75 297 GLN A N 1
ATOM 2332 C CA . GLN A 1 297 ? 22.473 -9.558 -22.503 1.00 90.75 297 GLN A CA 1
ATOM 2333 C C . GLN A 1 297 ? 21.641 -8.271 -22.453 1.00 90.75 297 GLN A C 1
ATOM 2335 O O . GLN A 1 297 ? 20.580 -8.261 -21.825 1.00 90.75 297 GLN A O 1
ATOM 2340 N N . PRO A 1 298 ? 22.088 -7.187 -23.106 1.00 89.69 298 PRO A N 1
ATOM 2341 C CA . PRO A 1 298 ? 21.254 -6.008 -23.275 1.00 89.69 298 PRO A CA 1
ATOM 2342 C C . PRO A 1 298 ? 20.059 -6.328 -24.183 1.00 89.69 298 PRO A C 1
ATOM 2344 O O . PRO A 1 298 ? 20.190 -7.069 -25.159 1.00 89.69 298 PRO A O 1
ATOM 2347 N N . TYR A 1 299 ? 18.913 -5.716 -23.902 1.00 89.69 299 TYR A N 1
ATOM 2348 C CA . TYR A 1 299 ? 17.738 -5.736 -24.770 1.00 89.69 299 TYR A CA 1
ATOM 2349 C C . TYR A 1 299 ? 17.158 -4.331 -24.917 1.00 89.69 299 TYR A C 1
ATOM 2351 O O . TYR A 1 299 ? 17.505 -3.411 -24.177 1.00 89.69 299 TYR A O 1
ATOM 2359 N N . VAL A 1 300 ? 16.294 -4.171 -25.917 1.00 90.56 300 VAL A N 1
ATOM 2360 C CA . VAL A 1 300 ? 15.513 -2.953 -26.124 1.00 90.56 300 VAL A CA 1
ATOM 2361 C C . VAL A 1 300 ? 14.092 -3.240 -25.667 1.00 90.56 300 VAL A C 1
ATOM 2363 O O . VAL A 1 300 ? 13.409 -4.063 -26.274 1.00 90.56 300 VAL A O 1
ATOM 2366 N N . GLU A 1 301 ? 13.678 -2.559 -24.608 1.00 88.25 301 GLU A N 1
ATOM 2367 C CA . GLU A 1 301 ? 12.285 -2.448 -24.177 1.00 88.25 301 GLU A CA 1
ATOM 2368 C C . GLU A 1 301 ? 11.598 -1.386 -25.069 1.00 88.25 301 GLU A C 1
ATOM 2370 O O . GLU A 1 301 ? 12.227 -0.389 -25.452 1.00 88.25 301 GLU A O 1
ATOM 2375 N N . ARG A 1 302 ? 10.355 -1.640 -25.499 1.00 89.81 302 ARG A N 1
ATOM 2376 C CA . ARG A 1 302 ? 9.529 -0.647 -26.196 1.00 89.81 302 ARG A CA 1
ATOM 2377 C C . ARG A 1 302 ? 8.110 -0.649 -25.647 1.00 89.81 302 ARG A C 1
ATOM 2379 O O . ARG A 1 302 ? 7.272 -1.443 -26.077 1.00 89.81 302 ARG A O 1
ATOM 2386 N N . GLU A 1 303 ? 7.817 0.374 -24.868 1.00 86.69 303 GLU A N 1
ATOM 2387 C CA . GLU A 1 303 ? 6.490 0.614 -24.324 1.00 86.69 303 GLU A CA 1
ATOM 2388 C C . GLU A 1 303 ? 5.687 1.702 -25.053 1.00 86.69 303 GLU A C 1
ATOM 2390 O O . GLU A 1 303 ? 6.200 2.727 -25.511 1.00 86.69 303 GLU A O 1
ATOM 2395 N N . LEU A 1 304 ? 4.366 1.499 -25.107 1.00 84.88 304 LEU A N 1
ATOM 2396 C CA . LEU A 1 304 ? 3.398 2.532 -25.463 1.00 84.88 304 LEU A CA 1
ATOM 2397 C C . LEU A 1 304 ? 2.655 2.966 -24.197 1.00 84.88 304 LEU A C 1
ATOM 2399 O O . LEU A 1 304 ? 1.774 2.255 -23.719 1.00 84.88 304 LEU A O 1
ATOM 2403 N N . LYS A 1 305 ? 2.989 4.148 -23.671 1.00 84.50 305 LYS A N 1
ATOM 2404 C CA . LYS A 1 305 ? 2.376 4.680 -22.446 1.00 84.50 305 LYS A CA 1
ATOM 2405 C C . LYS A 1 305 ? 1.361 5.787 -22.724 1.00 84.50 305 LYS A C 1
ATOM 2407 O O . LYS A 1 305 ? 1.495 6.605 -23.646 1.00 84.50 305 LYS A O 1
ATOM 2412 N N . ARG A 1 306 ? 0.332 5.842 -21.878 1.00 85.38 306 ARG A N 1
ATOM 2413 C CA . ARG A 1 306 ? -0.679 6.900 -21.889 1.00 85.38 306 ARG A CA 1
ATOM 2414 C C . ARG A 1 306 ? -0.105 8.159 -21.256 1.00 85.38 306 ARG A C 1
ATOM 2416 O O . ARG A 1 306 ? 0.358 8.164 -20.128 1.00 85.38 306 ARG A O 1
ATOM 2423 N N . THR A 1 307 ? -0.223 9.280 -21.950 1.00 73.06 307 THR A N 1
ATOM 2424 C CA . THR A 1 307 ? 0.142 10.593 -21.403 1.00 73.06 307 THR A CA 1
ATOM 2425 C C . THR A 1 307 ? -1.116 11.357 -21.009 1.00 73.06 307 THR A C 1
ATOM 2427 O O . THR A 1 307 ? -2.060 11.440 -21.799 1.00 73.06 307 THR A O 1
ATOM 2430 N N . ARG A 1 308 ? -1.118 11.978 -19.827 1.00 66.62 308 ARG A N 1
ATOM 2431 C CA . ARG A 1 308 ? -2.271 12.735 -19.310 1.00 66.62 308 ARG A CA 1
ATOM 2432 C C . ARG A 1 308 ? -2.637 13.971 -20.146 1.00 66.62 308 ARG A C 1
ATOM 2434 O O . ARG A 1 308 ? -3.817 14.224 -20.364 1.00 66.62 308 ARG A O 1
ATOM 2441 N N . TRP A 1 309 ? -1.637 14.719 -20.617 1.00 58.22 309 TRP A N 1
ATOM 2442 C CA . TRP A 1 309 ? -1.800 15.905 -21.464 1.00 58.22 309 TRP A CA 1
ATOM 2443 C C . TRP A 1 309 ? -0.717 15.917 -22.544 1.00 58.22 309 TRP A C 1
ATOM 2445 O O . TRP A 1 309 ? 0.463 16.012 -22.212 1.00 58.22 309 TRP A O 1
ATOM 2455 N N . ARG A 1 310 ? -1.094 15.879 -23.827 1.00 54.38 310 ARG A N 1
ATOM 2456 C CA . ARG A 1 310 ? -0.176 16.231 -24.922 1.00 54.38 310 ARG A CA 1
ATOM 2457 C C . ARG A 1 310 ? -0.517 17.644 -25.379 1.00 54.38 310 ARG A C 1
ATOM 2459 O O . ARG A 1 310 ? -1.574 17.894 -25.944 1.00 54.38 310 ARG A O 1
ATOM 2466 N N . LEU A 1 311 ? 0.343 18.600 -25.031 1.00 53.50 311 LEU A N 1
ATOM 2467 C CA . LEU A 1 311 ? 0.118 20.031 -25.274 1.00 53.50 311 LEU A CA 1
ATOM 2468 C C . LEU A 1 311 ? 0.563 20.480 -26.681 1.00 53.50 311 LEU A C 1
ATOM 2470 O O . LEU A 1 311 ? 0.512 21.674 -26.978 1.00 53.50 311 LEU A O 1
ATOM 2474 N N . ARG A 1 312 ? 1.015 19.568 -27.561 1.00 42.22 312 ARG A N 1
ATOM 2475 C CA . ARG A 1 312 ? 1.429 19.927 -28.926 1.00 42.22 312 ARG A CA 1
ATOM 2476 C C . ARG A 1 312 ? 1.330 18.760 -29.925 1.00 42.22 312 ARG A C 1
ATOM 2478 O O . ARG A 1 312 ? 1.913 17.718 -29.679 1.00 42.22 312 ARG A O 1
ATOM 2485 N N . ASN A 1 313 ? 0.689 19.037 -31.071 1.00 48.38 313 ASN A N 1
ATOM 2486 C CA . ASN A 1 313 ? 0.622 18.263 -32.326 1.00 48.38 313 ASN A CA 1
ATOM 2487 C C . ASN A 1 313 ? -0.069 16.884 -32.297 1.00 48.38 313 ASN A C 1
ATOM 2489 O O . ASN A 1 313 ? 0.581 15.853 -32.436 1.00 48.38 313 ASN A O 1
ATOM 2493 N N . ALA A 1 314 ? -1.408 16.888 -32.316 1.00 49.66 314 ALA A N 1
ATOM 2494 C CA . ALA A 1 314 ? -2.174 15.707 -32.703 1.00 49.66 314 ALA A CA 1
ATOM 2495 C C . ALA A 1 314 ? -1.939 15.351 -34.182 1.00 49.66 314 ALA A C 1
ATOM 2497 O O . ALA A 1 314 ? -2.427 16.040 -35.078 1.00 49.66 314 ALA A O 1
ATOM 2498 N N . GLY A 1 315 ? -1.206 14.269 -34.436 1.00 55.16 315 GLY A N 1
ATOM 2499 C CA . GLY A 1 315 ? -1.177 13.600 -35.734 1.00 55.16 315 GLY A CA 1
ATOM 2500 C C . GLY A 1 315 ? -2.493 12.863 -36.059 1.00 55.16 315 GLY A C 1
ATOM 2501 O O . GLY A 1 315 ? -3.394 12.779 -35.223 1.00 55.16 315 GLY A O 1
ATOM 2502 N N . PRO A 1 316 ? -2.623 12.294 -37.268 1.00 58.22 316 PRO A N 1
ATOM 2503 C CA . PRO A 1 316 ? -3.828 11.582 -37.715 1.00 58.22 316 PRO A CA 1
ATOM 2504 C C . PRO A 1 316 ? -4.174 10.299 -36.926 1.00 58.22 316 PRO A C 1
ATOM 2506 O O . PRO A 1 316 ? -5.265 9.767 -37.110 1.00 58.22 316 PRO A O 1
ATOM 2509 N N . GLU A 1 317 ? -3.302 9.821 -36.031 1.00 60.56 317 GLU A N 1
ATOM 2510 C CA . GLU A 1 317 ? -3.469 8.572 -35.258 1.00 60.56 317 GLU A CA 1
ATOM 2511 C C . GLU A 1 317 ? -4.105 8.748 -33.858 1.00 60.56 317 GLU A C 1
ATOM 2513 O O . GLU A 1 317 ? -4.058 7.848 -33.022 1.00 60.56 317 GLU A O 1
ATOM 2518 N N . SER A 1 318 ? -4.713 9.902 -33.560 1.00 63.22 318 SER A N 1
ATOM 2519 C CA . SER A 1 318 ? -5.475 10.106 -32.312 1.00 63.22 318 SER A CA 1
ATOM 2520 C C . SER A 1 318 ? -6.628 9.101 -32.139 1.00 63.22 318 SER A C 1
ATOM 2522 O O . SER A 1 318 ? -7.353 8.848 -33.102 1.00 63.22 318 SER A O 1
ATOM 2524 N N . PHE A 1 319 ? -6.905 8.648 -30.910 1.00 60.47 319 PHE A N 1
ATOM 2525 C CA . PHE A 1 319 ? -8.072 7.812 -30.569 1.00 60.47 319 PHE A CA 1
ATOM 2526 C C . PHE A 1 319 ? -8.921 8.437 -29.445 1.00 60.47 319 PHE A C 1
ATOM 2528 O O . PHE A 1 319 ? -8.536 9.430 -28.837 1.00 60.47 319 PHE A O 1
ATOM 2535 N N . VAL A 1 320 ? -10.133 7.936 -29.197 1.00 66.88 320 VAL A N 1
ATOM 2536 C CA . VAL A 1 320 ? -11.099 8.559 -28.265 1.00 66.88 320 VAL A CA 1
ATOM 2537 C C . VAL A 1 320 ? -11.200 7.751 -26.966 1.00 66.88 320 VAL A C 1
ATOM 2539 O O . VAL A 1 320 ? -11.366 6.538 -27.020 1.00 66.88 320 VAL A O 1
ATOM 2542 N N . ILE A 1 321 ? -11.123 8.426 -25.811 1.00 58.47 321 ILE A N 1
ATOM 2543 C CA . ILE A 1 321 ? -11.363 7.874 -24.468 1.00 58.47 321 ILE A CA 1
ATOM 2544 C C . ILE A 1 321 ? -12.498 8.680 -23.813 1.00 58.47 321 ILE A C 1
ATOM 2546 O O . ILE A 1 321 ? -12.299 9.821 -23.386 1.00 58.47 321 ILE A O 1
ATOM 2550 N N . GLY A 1 322 ? -13.693 8.091 -23.722 1.00 72.38 322 GLY A N 1
ATOM 2551 C CA . GLY A 1 322 ? -14.887 8.771 -23.204 1.00 72.38 322 GLY A CA 1
ATOM 2552 C C . GLY A 1 322 ? -15.328 9.932 -24.102 1.00 72.38 322 GLY A C 1
ATOM 2553 O O . GLY A 1 322 ? -15.456 9.770 -25.313 1.00 72.38 322 GLY A O 1
ATOM 2554 N N . ASP A 1 323 ? -15.536 11.113 -23.518 1.00 65.31 323 ASP A N 1
ATOM 2555 C CA . ASP A 1 323 ? -15.824 12.365 -24.232 1.00 65.31 323 ASP A CA 1
ATOM 2556 C C . ASP A 1 323 ? -14.553 13.112 -24.689 1.00 65.31 323 ASP A C 1
ATOM 2558 O O . ASP A 1 323 ? -14.633 14.201 -25.260 1.00 65.31 323 ASP A O 1
ATOM 2562 N N . LYS A 1 324 ? -13.364 12.540 -24.454 1.00 47.69 324 LYS A N 1
ATOM 2563 C CA . LYS A 1 324 ? -12.069 13.177 -24.722 1.00 47.69 324 LYS A CA 1
ATOM 2564 C C . LYS A 1 324 ? -11.326 12.445 -25.831 1.00 47.69 324 LYS A C 1
ATOM 2566 O O . LYS A 1 324 ? -11.233 11.222 -25.848 1.00 47.69 324 LYS A O 1
ATOM 2571 N N . ARG A 1 325 ? -10.744 13.196 -26.763 1.00 59.53 325 ARG A N 1
ATOM 2572 C CA . ARG A 1 325 ? -9.859 12.657 -27.804 1.00 59.53 325 ARG A CA 1
ATOM 2573 C C . ARG A 1 325 ? -8.410 12.739 -27.322 1.00 59.53 325 ARG A C 1
ATOM 2575 O O . ARG A 1 325 ? -7.984 13.799 -26.865 1.00 59.53 325 ARG A O 1
ATOM 2582 N N . THR A 1 326 ? -7.666 11.638 -27.406 1.00 49.22 326 THR A N 1
ATOM 2583 C CA . THR A 1 326 ? -6.222 11.651 -27.171 1.00 49.22 326 THR A CA 1
ATOM 2584 C C . THR A 1 326 ? -5.574 12.506 -28.251 1.00 49.22 326 THR A C 1
ATOM 2586 O O . THR A 1 326 ? -5.897 12.410 -29.430 1.00 49.22 326 THR A O 1
ATOM 2589 N N . ILE A 1 327 ? -4.706 13.418 -27.844 1.00 49.84 327 ILE A N 1
ATOM 2590 C CA . ILE A 1 327 ? -3.838 14.151 -28.764 1.00 49.84 327 ILE A CA 1
ATOM 2591 C C . ILE A 1 327 ? -2.584 13.271 -28.876 1.00 49.84 327 ILE A C 1
ATOM 2593 O O . ILE A 1 327 ? -2.136 12.819 -27.823 1.00 49.84 327 ILE A O 1
ATOM 2597 N N . PRO A 1 328 ? -2.087 12.936 -30.081 1.00 46.44 328 PRO A N 1
ATOM 2598 C CA . PRO A 1 328 ? -0.748 12.384 -30.272 1.00 46.44 328 PRO A CA 1
ATOM 2599 C C . PRO A 1 328 ? 0.374 13.272 -29.733 1.00 46.44 328 PRO A C 1
ATOM 2601 O O . PRO A 1 328 ? 0.125 14.458 -29.443 1.00 46.44 328 PRO A O 1
#

pLDDT: mean 89.14, std 17.98, range [25.92, 98.88]

Mean predicted aligned error: 7.43 Å

Radius of gyration: 21.84 Å; Cα contacts (8 Å, |Δi|>4): 462; chains: 1; bounding box: 82×43×66 Å

Solvent-accessible surface area (backbone atoms only — not comparable to full-atom values): 18120 Å² total; per-residue (Å²): 140,82,85,80,81,80,79,78,77,80,72,80,72,70,83,84,82,81,89,84,70,83,73,50,63,67,55,47,48,48,57,29,50,54,43,37,49,53,49,48,53,49,32,40,62,49,48,38,79,90,40,50,81,43,52,56,60,63,19,33,17,41,12,32,56,70,68,40,66,45,71,35,27,54,49,23,46,49,52,60,71,69,48,83,89,58,70,31,31,73,38,40,42,51,50,36,46,33,52,64,37,14,67,90,58,65,51,70,70,58,52,53,51,52,49,50,43,49,29,71,49,77,60,52,48,75,90,48,72,46,40,42,43,26,26,28,40,23,45,25,56,50,21,63,75,40,63,84,41,50,27,90,50,28,48,82,60,44,25,18,59,55,42,28,50,52,23,48,53,52,51,55,51,47,52,49,43,36,77,74,49,32,44,52,68,32,64,11,33,54,50,53,46,41,45,47,39,22,24,27,51,31,42,44,65,48,81,55,64,68,60,14,49,52,28,39,53,52,43,51,49,57,49,42,59,47,21,76,42,31,57,74,24,44,60,45,80,83,48,70,49,78,54,77,70,34,70,80,35,61,91,70,29,55,38,30,33,47,26,19,48,68,65,63,20,71,61,90,55,98,50,69,44,56,48,47,36,48,72,28,68,71,74,82,63,52,65,43,51,52,52,42,63,66,63,93,60,92,82,84,86,86,85,78,72,30,70,79,76,56,94,64,70,62,52,96,83,48,54,74,59,88,100,43,68,48,51,66

Sequence (328 aa):
MVLVLMLSTGALFAREGEKGVALSDADIARRFEERRQSVLVSSIAELDPADPTKGGHYDVAACLQRGEKREAALARLAKILAVKADGNMFWMFPMVTLMMAGDQSLDAPNRARIAELWRTYWPSRGDTENHWVLYYSSLYLAAQTYPGAGPEKWFNGKSSAENMAEARSYLEHWMEVTTSFGQGEYDSPNYIEEYATGLALLSGWAQDAAFRQRAHLLLDYIFYDYAVETLDGYYGGAHSRVYPRQIVAPGLTPSLALGWLLFGFGERQPNGTVQILALSGYTPPPILERIARDRAQPYVERELKRTRWRLRNAGPESFVIGDKRTIP

Foldseek 3Di:
DDDDDPPPPPPPPPPPDDPDDDDDLVRLLVLLVVLLVVLLVVLCVQQDLVDLCTHDLLSLLSCLLVVHSLVSSQSVLVVVLVDDDDDFLVSLLSLLSSCQSNVPRHDPVSVVSSQVCQQAPDGDCDDFPLSVLSNLLSQLSVLVSPVQAALNSGNRSHHSVVSNVVSLVVVVVQLVCCVPARGQFPLELASLLSLLSSLLSLLQGPPPPVSNVSSLVVNLVSLLSQLQQDDLQQRHDDGNDDDPVCVVPVVPGPSSCVCCSNQNGDDHDDDPSSSSNSSSPRGHRSVSNVSNPPPPDDDDDDDRHHHPDDPDAADPPWDDDDPDIDRD

Secondary structure (DSSP, 8-state):
-------------------S-PPPHHHHHHHHHHHHHHHHHHHHHT-BTTBTT---HHHHHHHHHHT-SHHHHHHHHHHHHHSPP-STHHHHHHHHHHHHHTTTT--HHHHHHHHHHHHH------SSHHHHHHHHHHHHHHHHHSTT--GGGSTTS--HHHHHHHHHHHHHHHHHHHHHH--TTTT-TTTHHHHHHHHHHHHHH-SSHHHHHHHHHHHHHHHHHHHHHEETTEE-S--S---HHHHH-GGG-HHHHHHHHHH--S-----HHHHHHHHHT----HHHHHHHH--SS----------S---S---TT--EETTEEPP-